Protein AF-A0AAV0D654-F1 (afdb_monomer_lite)

pLDDT: mean 84.16, std 13.52, range [36.06, 97.38]

Secondary structure (DSSP, 8-state):
-TT-TTTEEEEEEEEEEEESSS-EEEES--PSSP-----SSHHHHHHHHSEEEE-SPPPEEEEEEEEEEE-TTT--TT---EEEEEEEEEGGGGGSHHHHH----PEEEEEEEE-S--SEEEEEEEEGGGTTSHHHHHHH-GGGTSPPTT--S-EEEEETTEEEEEEE--S-S-EEEEEEE-TTT---EEEE-

Foldseek 3Di:
DCPPVLWFDDKDWQFKAWAPAQKKKKAFDLDPPDDADDDPALACSCAPPRIHMDPRADTTMKTWMKTKTHDPPPSDPPDPDIKIKTKIWHPCVCVDPCNVVVVFDKDWRYKYKFQAWDQKIKIKMFRPVCSPPPQVVVVSPCVVWPDDRPPQDKTKDDGNGMIMIMGGDDTDRIWMWIFIQTPHIGITITITD

Sequence (193 aa):
MFRQADKHIDWMRIGAFVFDSQAALLTENLITPLRIPREETTEEMVELNGRCVVSPIRSGIWLADLQLVRCPVCDLNTCDGTMQTLDARHIELFLSEGYQDGSWNYELLGTHEVKKRADGATAAIFDIRHLKDCTTQMVLDFDSWKGKPNDWQPKSVVAPHAVAVNTNLQPNDGNKFNFSGLKYARTCMLRLY

Radius of gyration: 15.74 Å; chains: 1; bounding box: 42×33×41 Å

Structure (mmCIF, N/CA/C/O backbone):
data_AF-A0AAV0D654-F1
#
_entry.id   AF-A0AAV0D654-F1
#
loop_
_atom_site.group_PDB
_atom_site.id
_atom_site.type_symbol
_atom_site.label_atom_id
_atom_site.label_alt_id
_atom_site.label_comp_id
_atom_site.label_asym_id
_atom_site.label_entity_id
_atom_site.label_seq_id
_atom_site.pdbx_PDB_ins_code
_atom_site.Cartn_x
_atom_site.Cartn_y
_atom_site.Cartn_z
_atom_site.occupancy
_atom_site.B_iso_or_equiv
_atom_site.auth_seq_id
_atom_site.auth_comp_id
_atom_site.auth_asym_id
_atom_site.auth_atom_id
_atom_site.pdbx_PDB_model_num
ATOM 1 N N . MET A 1 1 ? -8.137 11.302 -7.319 1.00 54.72 1 MET A N 1
ATOM 2 C CA . MET A 1 1 ? -7.270 10.793 -8.409 1.00 54.72 1 MET A CA 1
ATOM 3 C C . MET A 1 1 ? -7.930 9.664 -9.207 1.00 54.72 1 MET A C 1
ATOM 5 O O . MET A 1 1 ? -8.009 9.817 -10.410 1.00 54.72 1 MET A O 1
ATOM 9 N N . PHE A 1 2 ? -8.523 8.621 -8.598 1.00 54.72 2 PHE A N 1
ATOM 10 C CA . PHE A 1 2 ? -9.286 7.585 -9.345 1.00 54.72 2 PHE A CA 1
ATOM 11 C C . PHE A 1 2 ? -10.566 8.090 -10.054 1.00 54.72 2 PHE A C 1
ATOM 13 O O . PHE A 1 2 ? -11.128 7.397 -10.889 1.00 54.72 2 PHE A O 1
ATOM 20 N N . ARG A 1 3 ? -11.032 9.301 -9.719 1.00 61.84 3 ARG A N 1
ATOM 21 C CA . ARG A 1 3 ? -12.146 10.000 -10.388 1.00 61.84 3 ARG A CA 1
ATOM 22 C C . ARG A 1 3 ? -11.700 11.102 -11.348 1.00 61.84 3 ARG A C 1
ATOM 24 O O . ARG A 1 3 ? -12.535 11.782 -11.928 1.00 61.84 3 ARG A O 1
ATOM 31 N N . GLN A 1 4 ? -10.391 11.307 -11.502 1.00 68.56 4 GLN A N 1
ATOM 32 C CA . GLN A 1 4 ? -9.869 12.192 -12.541 1.00 68.56 4 GLN A CA 1
ATOM 33 C C . GLN A 1 4 ? -9.804 11.370 -13.824 1.00 68.56 4 GLN A C 1
ATOM 35 O O . GLN A 1 4 ? -8.754 10.816 -14.139 1.00 68.56 4 GLN A O 1
ATOM 40 N N . ALA A 1 5 ? -10.949 11.237 -14.500 1.00 65.69 5 ALA A N 1
ATOM 41 C CA . ALA A 1 5 ? -11.106 10.394 -15.687 1.00 65.69 5 ALA A CA 1
ATOM 42 C C . ALA A 1 5 ? -10.027 10.675 -16.746 1.00 65.69 5 ALA A C 1
ATOM 44 O O . ALA A 1 5 ? -9.505 9.748 -17.349 1.00 65.69 5 ALA A O 1
ATOM 45 N N . ASP A 1 6 ? -9.610 11.935 -16.874 1.00 72.12 6 ASP A N 1
ATOM 46 C CA . ASP A 1 6 ? -8.598 12.361 -17.847 1.00 72.12 6 ASP A CA 1
ATOM 47 C C . ASP A 1 6 ? -7.178 11.862 -17.519 1.00 72.12 6 ASP A C 1
ATOM 49 O O . ASP A 1 6 ? -6.320 11.760 -18.398 1.00 72.12 6 ASP A O 1
ATOM 53 N N . LYS A 1 7 ? -6.915 11.539 -16.246 1.00 73.81 7 LYS A N 1
ATOM 54 C CA . LYS A 1 7 ? -5.600 11.093 -15.759 1.00 73.81 7 LYS A CA 1
ATOM 55 C C . LYS A 1 7 ? -5.533 9.599 -15.508 1.00 73.81 7 LYS A C 1
ATOM 57 O O . LYS A 1 7 ? -4.435 9.057 -15.422 1.00 73.81 7 LYS A O 1
ATOM 62 N N . HIS A 1 8 ? -6.671 8.943 -15.339 1.00 79.88 8 HIS A N 1
ATOM 63 C CA . HIS A 1 8 ? -6.728 7.514 -15.080 1.00 79.88 8 HIS A CA 1
ATOM 64 C C . HIS A 1 8 ? -6.416 6.730 -16.359 1.00 79.88 8 HIS A C 1
ATOM 66 O O . HIS A 1 8 ? -6.942 7.047 -17.422 1.00 79.88 8 HIS A O 1
ATOM 72 N N . ILE A 1 9 ? -5.499 5.765 -16.268 1.00 82.62 9 ILE A N 1
ATOM 73 C CA . ILE A 1 9 ? -5.102 4.918 -17.399 1.00 82.62 9 ILE A CA 1
ATOM 74 C C . ILE A 1 9 ? -5.738 3.542 -17.240 1.00 82.62 9 ILE A C 1
ATOM 76 O O . ILE A 1 9 ? -6.411 3.069 -18.150 1.00 82.62 9 ILE A O 1
ATOM 80 N N . ASP A 1 10 ? -5.503 2.902 -16.094 1.00 85.94 10 ASP A N 1
ATOM 81 C CA . ASP A 1 10 ? -5.967 1.544 -15.826 1.00 85.94 10 ASP A CA 1
ATOM 82 C C . ASP A 1 10 ? -6.044 1.270 -14.317 1.00 85.94 10 ASP A C 1
ATOM 84 O O . ASP A 1 10 ? -5.501 2.016 -13.491 1.00 85.94 10 ASP A O 1
ATOM 88 N N . TRP A 1 11 ? -6.738 0.204 -13.934 1.00 88.00 11 TRP A N 1
ATOM 89 C CA . TRP A 1 11 ? -6.821 -0.252 -12.554 1.00 88.00 11 TRP A CA 1
ATOM 90 C C . TRP A 1 11 ? -6.950 -1.769 -12.448 1.00 88.00 11 TRP A C 1
ATOM 92 O O . TRP A 1 11 ? -7.522 -2.439 -13.301 1.00 88.00 11 TRP A O 1
ATOM 102 N N . MET A 1 12 ? -6.478 -2.306 -11.327 1.00 90.12 12 MET A N 1
ATOM 103 C CA . MET A 1 12 ? -6.625 -3.716 -10.987 1.00 90.12 12 MET A CA 1
ATOM 104 C C . MET A 1 12 ? -7.012 -3.866 -9.517 1.00 90.12 12 MET A C 1
ATOM 106 O O . MET A 1 12 ? -6.340 -3.334 -8.633 1.00 90.12 12 MET A O 1
ATOM 110 N N . ARG A 1 13 ? -8.065 -4.643 -9.238 1.00 94.00 13 ARG A N 1
ATOM 111 C CA . ARG A 1 13 ? -8.366 -5.107 -7.875 1.00 94.00 13 ARG A CA 1
ATOM 112 C C . ARG A 1 13 ? -7.301 -6.116 -7.457 1.00 94.00 13 ARG A C 1
ATOM 114 O O . ARG A 1 13 ? -7.201 -7.175 -8.065 1.00 94.00 13 ARG A O 1
ATOM 121 N N . ILE A 1 14 ? -6.548 -5.809 -6.404 1.00 95.12 14 ILE A N 1
ATOM 122 C CA . ILE A 1 14 ? -5.572 -6.741 -5.821 1.00 95.12 14 ILE A CA 1
ATOM 123 C C . ILE A 1 14 ? -6.303 -7.775 -4.967 1.00 95.12 14 ILE A C 1
ATOM 125 O O . ILE A 1 14 ? -6.057 -8.971 -5.075 1.00 95.12 14 ILE A O 1
ATOM 129 N N . GLY A 1 15 ? -7.219 -7.310 -4.117 1.00 95.94 15 GLY A N 1
ATOM 130 C CA . GLY A 1 15 ? -7.962 -8.184 -3.221 1.00 95.94 15 GLY A CA 1
ATOM 131 C C . GLY A 1 15 ? -8.601 -7.437 -2.062 1.00 95.94 15 GLY A C 1
ATOM 132 O O . GLY A 1 15 ? -8.795 -6.220 -2.111 1.00 95.94 15 GLY A O 1
ATOM 133 N N . ALA A 1 16 ? -8.937 -8.197 -1.026 1.00 96.69 16 ALA A N 1
ATOM 134 C CA . ALA A 1 16 ? -9.460 -7.688 0.227 1.00 96.69 16 ALA A CA 1
ATOM 135 C C . ALA A 1 16 ? -8.606 -8.192 1.392 1.00 96.69 16 ALA A C 1
ATOM 137 O O . ALA A 1 16 ? -8.089 -9.307 1.345 1.00 96.69 16 ALA A O 1
ATOM 138 N N . PHE A 1 17 ? -8.488 -7.374 2.427 1.00 96.75 17 PHE A N 1
ATOM 139 C CA . PHE A 1 17 ? -7.801 -7.702 3.672 1.00 96.75 17 PHE A CA 1
ATOM 140 C C . PHE A 1 17 ? -8.523 -7.028 4.843 1.00 96.75 17 PHE A C 1
ATOM 142 O O . PHE A 1 17 ? -9.450 -6.241 4.641 1.00 96.75 17 PHE A O 1
ATOM 149 N N . VAL A 1 18 ? -8.144 -7.368 6.065 1.00 97.06 18 VAL A N 1
ATOM 150 C CA . VAL A 1 18 ? -8.817 -6.945 7.290 1.00 97.06 18 VAL A CA 1
ATOM 151 C C . VAL A 1 18 ? -7.857 -6.142 8.155 1.00 97.06 18 VAL A C 1
ATOM 153 O O . VAL A 1 18 ? -6.686 -6.489 8.297 1.00 97.06 18 VAL A O 1
ATOM 156 N N . PHE A 1 19 ? -8.378 -5.075 8.753 1.00 96.12 19 PHE A N 1
ATOM 157 C CA . PHE A 1 19 ? -7.753 -4.439 9.904 1.00 96.12 19 PHE A CA 1
ATOM 158 C C . PHE A 1 19 ? -8.532 -4.798 11.168 1.00 96.12 19 PHE A C 1
ATOM 160 O O . PHE A 1 19 ? -9.703 -4.441 11.300 1.00 96.12 19 PHE A O 1
ATOM 167 N N . ASP A 1 20 ? -7.874 -5.455 12.112 1.00 96.00 20 ASP A N 1
ATOM 168 C CA . ASP A 1 20 ? -8.370 -5.690 13.470 1.00 96.00 20 ASP A CA 1
ATOM 169 C C . ASP A 1 20 ? -7.952 -4.559 14.418 1.00 96.00 20 ASP A C 1
ATOM 171 O O . ASP A 1 20 ? -8.562 -4.341 15.471 1.00 96.00 20 ASP A O 1
ATOM 175 N N . SER A 1 21 ? -6.896 -3.823 14.071 1.00 93.19 21 SER A N 1
ATOM 176 C CA . SER A 1 21 ? -6.499 -2.604 14.764 1.00 93.19 21 SER A CA 1
ATOM 177 C C . SER A 1 21 ? -7.122 -1.355 14.141 1.00 93.19 21 SER A C 1
ATOM 179 O O . SER A 1 21 ? -7.796 -1.388 13.113 1.00 93.19 21 SER A O 1
ATOM 181 N N . GLN A 1 22 ? -6.903 -0.224 14.808 1.00 92.38 22 GLN A N 1
ATOM 182 C CA . GLN A 1 22 ? -7.202 1.102 14.274 1.00 92.38 22 GLN A CA 1
ATOM 183 C C . GLN A 1 22 ? -5.924 1.800 13.793 1.00 92.38 22 GLN A C 1
ATOM 185 O O . GLN A 1 22 ? -5.878 3.025 13.733 1.00 92.38 22 GLN A O 1
ATOM 190 N N . ALA A 1 23 ? -4.872 1.049 13.449 1.00 91.69 23 ALA A N 1
ATOM 191 C CA . ALA A 1 23 ? -3.623 1.618 12.959 1.00 91.69 23 ALA A CA 1
ATOM 192 C C . ALA A 1 23 ? -3.019 0.791 11.815 1.00 91.69 23 ALA A C 1
ATOM 194 O O . ALA A 1 23 ? -2.790 -0.410 11.946 1.00 91.69 23 ALA A O 1
ATOM 195 N N . ALA A 1 24 ? -2.693 1.466 10.716 1.00 92.56 24 ALA A N 1
ATOM 196 C CA . ALA A 1 24 ? -1.962 0.879 9.599 1.00 92.56 24 ALA A CA 1
ATOM 197 C C . ALA A 1 24 ? -0.492 1.297 9.627 1.00 92.56 24 ALA A C 1
ATOM 199 O O . ALA A 1 24 ? -0.188 2.460 9.897 1.00 92.56 24 ALA A O 1
ATOM 200 N N . LEU A 1 25 ? 0.406 0.376 9.286 1.00 93.75 25 LEU A N 1
ATOM 201 C CA . LEU A 1 25 ? 1.772 0.694 8.881 1.00 93.75 25 LEU A CA 1
ATOM 202 C C . LEU A 1 25 ? 1.825 0.749 7.353 1.00 93.75 25 LEU A C 1
ATOM 204 O O . LEU A 1 25 ? 1.524 -0.242 6.688 1.00 93.75 25 LEU A O 1
ATOM 208 N N . LEU A 1 26 ? 2.230 1.893 6.813 1.00 93.31 26 LEU A N 1
ATOM 209 C CA . LEU A 1 26 ? 2.481 2.097 5.389 1.00 93.31 26 LEU A CA 1
ATOM 210 C C . LEU A 1 26 ? 3.982 2.089 5.176 1.00 93.31 26 LEU A C 1
ATOM 212 O O . LEU A 1 26 ? 4.707 2.695 5.964 1.00 93.31 26 LEU A O 1
ATOM 216 N N . THR A 1 27 ? 4.457 1.468 4.105 1.00 92.81 27 THR A N 1
ATOM 217 C CA . THR A 1 27 ? 5.880 1.501 3.767 1.00 92.81 27 THR A CA 1
ATOM 218 C C . THR A 1 27 ? 6.125 1.329 2.277 1.00 92.81 27 THR A C 1
ATOM 220 O O . THR A 1 27 ? 5.378 0.635 1.588 1.00 92.81 27 THR A O 1
ATOM 223 N N . GLU A 1 28 ? 7.198 1.942 1.789 1.00 90.94 28 GLU A N 1
ATOM 224 C CA . GLU A 1 28 ? 7.722 1.719 0.440 1.00 90.94 28 GLU A CA 1
ATOM 225 C C . GLU A 1 28 ? 8.722 0.556 0.351 1.00 90.94 28 GLU A C 1
ATOM 227 O O . GLU A 1 28 ? 9.257 0.252 -0.715 1.00 90.94 28 GLU A O 1
ATOM 232 N N . ASN A 1 29 ? 9.020 -0.092 1.480 1.00 87.38 29 ASN A N 1
ATOM 233 C CA . ASN A 1 29 ? 10.074 -1.085 1.558 1.00 87.38 29 ASN A CA 1
ATOM 234 C C . ASN A 1 29 ? 9.684 -2.265 2.455 1.00 87.38 29 ASN A C 1
ATOM 236 O O . ASN A 1 29 ? 9.185 -2.102 3.564 1.00 87.38 29 ASN A O 1
ATOM 240 N N . LEU A 1 30 ? 9.968 -3.475 1.980 1.00 89.62 30 LEU A N 1
ATOM 241 C CA . LEU A 1 30 ? 9.678 -4.733 2.665 1.00 89.62 30 LEU A CA 1
ATOM 242 C C . LEU 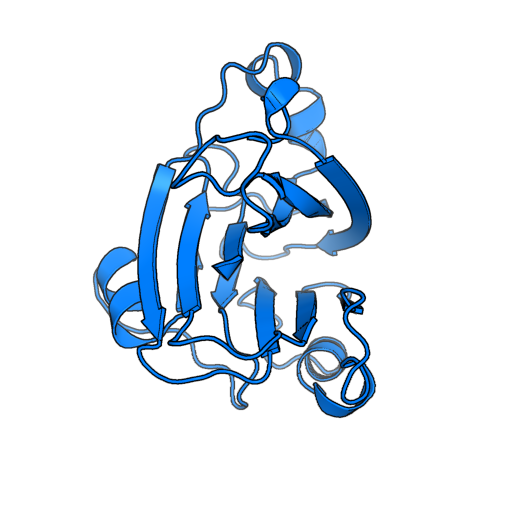A 1 30 ? 10.885 -5.303 3.426 1.00 89.62 30 LEU A C 1
ATOM 244 O O . LEU A 1 30 ? 10.851 -6.459 3.839 1.00 89.62 30 LEU A O 1
ATOM 248 N N . ILE A 1 31 ? 11.948 -4.515 3.639 1.00 83.81 31 ILE A N 1
ATOM 249 C CA . ILE A 1 31 ? 13.111 -4.956 4.422 1.00 83.81 31 ILE A CA 1
ATOM 250 C C . ILE A 1 31 ? 12.682 -5.400 5.825 1.00 83.81 31 ILE A C 1
ATOM 252 O O . ILE A 1 31 ? 12.157 -4.629 6.635 1.00 83.81 31 ILE A O 1
ATOM 256 N N . THR A 1 32 ? 12.987 -6.659 6.129 1.00 79.75 32 THR A N 1
ATOM 257 C CA . THR A 1 32 ? 12.763 -7.265 7.438 1.00 79.75 32 THR A CA 1
ATOM 258 C C . THR A 1 32 ? 13.925 -6.993 8.402 1.00 79.75 32 THR A C 1
ATOM 260 O O . THR A 1 32 ? 15.081 -7.000 7.976 1.00 79.75 32 THR A O 1
ATOM 263 N N . PRO A 1 33 ? 13.666 -6.841 9.714 1.00 81.94 33 PRO A N 1
ATOM 264 C CA . PRO A 1 33 ? 12.349 -6.866 10.345 1.00 81.94 33 PRO A CA 1
ATOM 265 C C . PRO A 1 33 ? 11.597 -5.542 10.151 1.00 81.94 33 PRO A C 1
ATOM 267 O O . PRO A 1 33 ? 12.169 -4.467 10.345 1.00 81.94 33 PRO A O 1
ATOM 270 N N . LEU A 1 34 ? 10.293 -5.620 9.861 1.00 84.75 34 LEU A N 1
ATOM 271 C CA . LEU A 1 34 ? 9.432 -4.439 9.888 1.00 84.75 34 LEU A CA 1
ATOM 272 C C . LEU A 1 34 ? 9.396 -3.867 11.304 1.00 84.75 34 LEU A C 1
ATOM 274 O O . LEU A 1 34 ? 9.083 -4.558 12.277 1.00 84.75 34 LEU A O 1
ATOM 278 N N . ARG A 1 35 ? 9.726 -2.582 11.415 1.00 86.25 35 ARG A N 1
ATOM 279 C CA . ARG A 1 35 ? 9.666 -1.831 12.664 1.00 86.25 35 ARG A CA 1
ATOM 280 C C . ARG A 1 35 ? 8.743 -0.646 12.490 1.00 86.25 35 ARG A C 1
ATOM 282 O O . ARG A 1 35 ? 8.730 -0.005 11.442 1.00 86.25 35 ARG A O 1
ATOM 289 N N . ILE A 1 36 ? 8.002 -0.375 13.552 1.00 88.81 36 ILE A N 1
ATOM 290 C CA . ILE A 1 36 ? 7.144 0.793 13.648 1.00 88.81 36 ILE A CA 1
ATOM 291 C C . ILE A 1 36 ? 8.058 2.017 13.847 1.00 88.81 36 ILE A C 1
ATOM 293 O O . ILE A 1 36 ? 8.891 1.975 14.763 1.00 88.81 36 ILE A O 1
ATOM 297 N N . PRO A 1 37 ? 7.947 3.053 12.997 1.00 88.69 37 PRO A N 1
ATOM 298 C CA . PRO A 1 37 ? 8.673 4.309 13.178 1.00 88.69 37 PRO A CA 1
ATOM 299 C C . PRO A 1 37 ? 8.282 4.978 14.510 1.00 88.69 37 PRO A C 1
ATOM 301 O O . PRO A 1 37 ? 7.183 4.757 15.022 1.00 88.69 37 PRO A O 1
ATOM 304 N N . ARG A 1 38 ? 9.210 5.719 15.122 1.00 89.12 38 ARG A N 1
ATOM 305 C CA . ARG A 1 38 ? 9.072 6.285 16.486 1.00 89.12 38 ARG A CA 1
ATOM 306 C C . ARG A 1 38 ? 9.060 7.813 16.513 1.00 89.12 38 ARG A C 1
ATOM 308 O O . ARG A 1 38 ? 9.013 8.386 17.596 1.00 89.12 38 ARG A O 1
ATOM 315 N N . GLU A 1 39 ? 9.161 8.433 15.349 1.00 92.12 39 GLU A N 1
ATOM 316 C CA . GLU A 1 39 ? 9.177 9.876 15.154 1.00 92.12 39 GLU A CA 1
ATOM 317 C C . GLU A 1 39 ? 7.862 10.503 15.642 1.00 92.12 39 GLU A C 1
ATOM 319 O O . GLU A 1 39 ? 6.839 9.823 15.753 1.00 92.12 39 GLU A O 1
ATOM 324 N N . GLU A 1 40 ? 7.894 11.792 15.983 1.00 84.81 40 GLU A N 1
ATOM 325 C CA . GLU A 1 40 ? 6.744 12.461 16.599 1.00 84.81 40 GLU A CA 1
ATOM 326 C C . GLU A 1 40 ? 5.632 12.720 15.581 1.00 84.81 40 GLU A C 1
ATOM 328 O O . GLU A 1 40 ? 4.449 12.544 15.890 1.00 84.81 40 GLU A O 1
ATOM 333 N N . THR A 1 41 ? 6.001 13.097 14.355 1.00 88.62 41 THR A N 1
ATOM 334 C CA . THR A 1 41 ? 5.047 13.434 13.294 1.00 88.62 41 THR A CA 1
ATOM 335 C C . THR A 1 41 ? 5.045 12.408 12.164 1.00 88.62 41 THR A C 1
ATOM 337 O O . THR A 1 41 ? 6.058 11.794 11.839 1.00 88.62 41 THR A O 1
ATOM 340 N N . THR A 1 42 ? 3.889 12.224 11.514 1.00 88.12 42 THR A N 1
ATOM 341 C CA . THR A 1 42 ? 3.770 11.336 10.343 1.00 88.12 42 THR A CA 1
ATOM 342 C C . THR A 1 42 ? 4.690 11.770 9.199 1.00 88.12 42 THR A C 1
ATOM 344 O O . THR A 1 42 ? 5.223 10.907 8.507 1.00 88.12 42 THR A O 1
ATOM 347 N N . GLU A 1 43 ? 4.901 13.075 9.029 1.00 90.75 43 GLU A N 1
ATOM 348 C CA . GLU A 1 43 ? 5.792 13.639 8.013 1.00 90.75 43 GLU A CA 1
ATOM 349 C C . GLU A 1 43 ? 7.245 13.208 8.252 1.00 90.75 43 GLU A C 1
ATOM 351 O O . GLU A 1 43 ? 7.842 12.595 7.369 1.00 90.75 43 GLU A O 1
ATOM 356 N N . GLU A 1 44 ? 7.764 13.377 9.473 1.00 92.19 44 GLU A N 1
ATOM 357 C CA . GLU A 1 44 ? 9.111 12.916 9.849 1.00 92.19 44 GLU A CA 1
ATOM 358 C C . GLU A 1 44 ? 9.273 11.400 9.694 1.00 92.19 44 GLU A C 1
ATOM 360 O O . GLU A 1 44 ? 10.312 10.932 9.222 1.00 92.19 44 GLU A O 1
ATOM 365 N N . MET A 1 45 ? 8.248 10.613 10.059 1.00 92.56 45 MET A N 1
ATOM 366 C CA . MET A 1 45 ? 8.278 9.160 9.855 1.00 92.56 45 MET A CA 1
ATOM 367 C C . MET A 1 45 ? 8.523 8.834 8.376 1.00 92.56 45 MET A C 1
ATOM 369 O O . MET A 1 45 ? 9.405 8.030 8.061 1.00 92.56 45 MET A O 1
ATOM 373 N N . VAL A 1 46 ? 7.770 9.475 7.472 1.00 90.44 46 VAL A N 1
ATOM 374 C CA . VAL A 1 46 ? 7.906 9.268 6.026 1.00 90.44 46 VAL A CA 1
ATOM 375 C C . VAL A 1 46 ? 9.275 9.731 5.535 1.00 90.44 46 VAL A C 1
ATOM 377 O O . VAL A 1 46 ? 9.978 8.938 4.913 1.00 90.44 46 VAL A O 1
ATOM 380 N N . GLU A 1 47 ? 9.665 10.972 5.823 1.00 91.06 47 GLU A N 1
ATOM 381 C CA . GLU A 1 47 ? 10.897 11.580 5.303 1.00 91.06 47 GLU A CA 1
ATOM 382 C C . GLU A 1 47 ? 12.166 10.839 5.732 1.00 91.06 47 GLU A C 1
ATOM 384 O O . GLU A 1 47 ? 13.125 10.763 4.965 1.00 91.06 47 GLU A O 1
ATOM 389 N N . LEU A 1 48 ? 12.190 10.282 6.946 1.00 90.69 48 LEU A N 1
ATOM 390 C CA . LEU A 1 48 ? 13.375 9.607 7.479 1.00 90.69 48 LEU A CA 1
ATOM 391 C C . LEU A 1 48 ? 13.400 8.105 7.194 1.00 90.69 48 LEU A C 1
ATOM 393 O O . LEU A 1 48 ? 14.479 7.511 7.160 1.00 90.69 48 LEU A O 1
ATOM 397 N N . ASN A 1 49 ? 1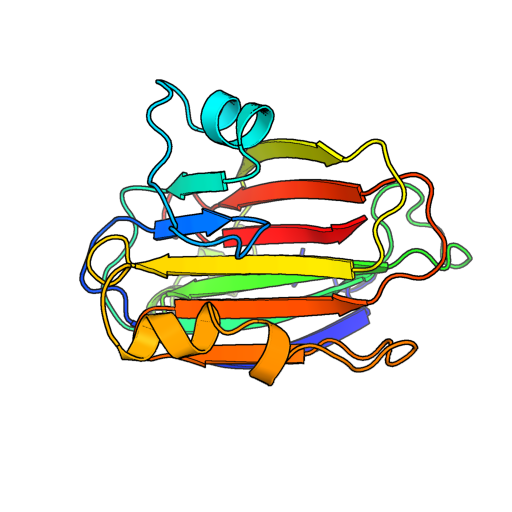2.235 7.470 7.031 1.00 90.12 49 ASN A N 1
ATOM 398 C CA . ASN A 1 49 ? 12.153 6.009 7.004 1.00 90.12 49 ASN A CA 1
ATOM 399 C C . ASN A 1 49 ? 11.471 5.414 5.764 1.00 90.12 49 ASN A C 1
ATOM 401 O O . ASN A 1 49 ? 11.478 4.185 5.638 1.00 90.12 49 ASN A O 1
ATOM 405 N N . GLY A 1 50 ? 10.821 6.206 4.906 1.00 90.50 50 GLY A N 1
ATOM 406 C CA . GLY A 1 50 ? 9.969 5.670 3.834 1.00 90.50 50 GLY A CA 1
ATOM 407 C C . GLY A 1 50 ? 8.809 4.821 4.381 1.00 90.50 50 GLY A C 1
ATOM 408 O O . GLY A 1 50 ? 8.388 3.821 3.787 1.00 90.50 50 GLY A O 1
ATOM 409 N N . ARG A 1 51 ? 8.335 5.135 5.592 1.00 91.44 51 ARG A N 1
ATOM 410 C CA . ARG A 1 51 ? 7.214 4.448 6.250 1.00 91.44 51 ARG A CA 1
ATOM 411 C C . ARG A 1 51 ? 6.573 5.323 7.303 1.00 91.44 51 ARG A C 1
ATOM 413 O O . ARG A 1 51 ? 7.254 6.107 7.944 1.00 91.44 51 ARG A O 1
ATOM 420 N N . CYS A 1 52 ? 5.289 5.124 7.557 1.00 92.44 52 CYS A N 1
ATOM 421 C CA . CYS A 1 52 ? 4.587 5.841 8.612 1.00 92.44 52 CYS A CA 1
ATOM 422 C C . CYS A 1 52 ? 3.439 5.028 9.199 1.00 92.44 52 CYS A C 1
ATOM 424 O O . CYS A 1 52 ? 2.959 4.063 8.598 1.00 92.44 52 CYS A O 1
ATOM 426 N N . VAL A 1 53 ? 3.003 5.428 10.392 1.00 91.62 53 VAL A N 1
ATOM 427 C CA . VAL A 1 53 ? 1.788 4.896 11.005 1.00 91.62 53 VAL A CA 1
ATOM 428 C C . VAL A 1 53 ? 0.635 5.842 10.737 1.00 91.62 53 VAL A C 1
ATOM 430 O O . VAL A 1 53 ? 0.701 7.036 11.023 1.00 91.62 53 VAL A O 1
ATOM 433 N N . VAL A 1 54 ? -0.462 5.281 10.251 1.00 89.12 54 VAL A N 1
ATOM 434 C CA . VAL A 1 54 ? -1.706 6.001 10.020 1.00 89.12 54 VAL A CA 1
ATOM 435 C C . VAL A 1 54 ? -2.729 5.510 11.044 1.00 89.12 54 VAL A C 1
ATOM 437 O O . VAL A 1 54 ? -3.176 4.370 10.986 1.00 89.12 54 VAL A O 1
ATOM 440 N N . SER A 1 55 ? -3.089 6.368 12.006 1.00 88.25 55 SER A N 1
ATOM 441 C CA . SER A 1 55 ? -4.081 6.096 13.069 1.00 88.25 55 SER A CA 1
ATOM 442 C C . SER A 1 55 ? -4.855 7.351 13.533 1.00 88.25 55 SER A C 1
ATOM 444 O O . SER A 1 55 ? -4.238 8.425 13.600 1.00 88.25 55 SER A O 1
ATOM 446 N N . PRO A 1 56 ? -6.179 7.280 13.822 1.00 89.56 56 PRO A N 1
ATOM 447 C CA . PRO A 1 56 ? -7.047 6.087 13.777 1.00 89.56 56 PRO A CA 1
ATOM 448 C C . PRO A 1 56 ? -7.657 5.732 12.406 1.00 89.56 56 PRO A C 1
ATOM 450 O O . PRO A 1 56 ? -8.361 6.553 11.825 1.00 89.56 56 PRO A O 1
ATOM 453 N N . ILE A 1 57 ? -7.493 4.492 11.930 1.00 88.38 57 ILE A N 1
ATOM 454 C CA . ILE A 1 57 ? -8.244 3.904 10.796 1.00 88.38 57 ILE A CA 1
ATOM 455 C C . ILE A 1 57 ? -9.487 3.130 11.265 1.00 88.38 57 ILE A C 1
ATOM 457 O O . ILE A 1 57 ? -9.595 2.766 12.435 1.00 88.38 57 ILE A O 1
ATOM 461 N N . ARG A 1 58 ? -10.416 2.833 10.344 1.00 90.31 58 ARG A N 1
ATOM 462 C CA . ARG A 1 58 ? -11.521 1.897 10.610 1.00 90.31 58 ARG A CA 1
ATOM 463 C C . ARG A 1 58 ? -11.021 0.454 10.615 1.00 90.31 58 ARG A C 1
ATOM 465 O O . ARG A 1 58 ? -10.360 0.033 9.669 1.00 90.31 58 ARG A O 1
ATOM 472 N N . SER A 1 59 ? -11.407 -0.302 11.633 1.00 93.00 59 SER A N 1
ATOM 473 C CA . SER A 1 59 ? -11.302 -1.762 11.623 1.00 93.00 59 SER A CA 1
ATOM 474 C C . SER A 1 59 ? -12.370 -2.365 10.703 1.00 93.00 59 SER A C 1
ATOM 476 O O . SER A 1 59 ? -13.392 -1.726 10.461 1.00 93.00 59 SER A O 1
ATOM 478 N N . GLY A 1 60 ? -12.151 -3.582 10.211 1.00 95.12 60 GLY A N 1
ATOM 479 C CA . GLY A 1 60 ? -13.047 -4.276 9.285 1.00 95.12 60 GLY A CA 1
ATOM 480 C C . GLY A 1 60 ? -12.388 -4.585 7.945 1.00 95.12 60 GLY A C 1
ATOM 481 O O . GLY A 1 60 ? -11.164 -4.631 7.837 1.00 95.12 60 GLY A O 1
ATOM 482 N N . ILE A 1 61 ? -13.209 -4.820 6.920 1.00 96.31 61 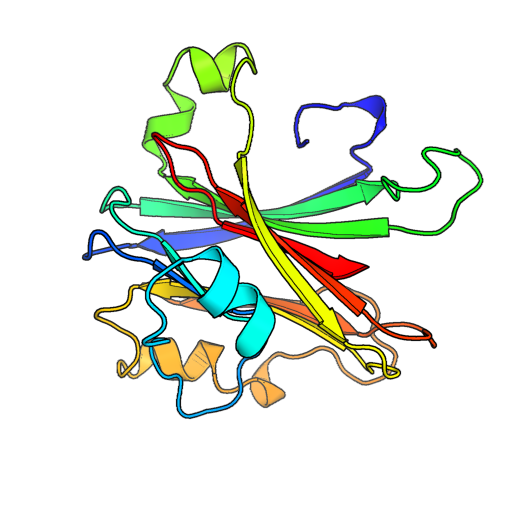ILE A N 1
ATOM 483 C CA . ILE A 1 61 ? -12.758 -5.253 5.591 1.00 96.31 61 ILE A CA 1
ATOM 484 C C . ILE A 1 61 ? -12.372 -4.044 4.741 1.00 96.31 61 ILE A C 1
ATOM 486 O O . ILE A 1 61 ? -13.133 -3.082 4.598 1.00 96.31 61 ILE A O 1
ATOM 490 N N . TRP A 1 62 ? -11.203 -4.133 4.120 1.00 94.94 62 TRP A N 1
ATOM 491 C CA . TRP A 1 62 ? -10.660 -3.151 3.198 1.00 94.94 62 TRP A CA 1
ATOM 492 C C . TRP A 1 62 ? -10.410 -3.781 1.837 1.00 94.94 62 TRP A C 1
ATOM 494 O O . TRP A 1 62 ? -9.974 -4.924 1.726 1.00 94.94 62 TRP A O 1
ATOM 504 N N . LEU A 1 63 ? -10.687 -3.013 0.791 1.00 94.50 63 LEU A N 1
ATOM 505 C CA . LEU A 1 63 ? -10.415 -3.365 -0.594 1.00 94.50 63 LEU A CA 1
ATOM 506 C C . LEU A 1 63 ? -9.143 -2.658 -1.035 1.00 94.50 63 LEU A C 1
ATOM 508 O O . LEU A 1 63 ? -9.024 -1.450 -0.837 1.00 94.50 63 LEU A O 1
ATOM 512 N N . ALA A 1 64 ? -8.218 -3.408 -1.624 1.00 93.88 64 ALA A N 1
ATOM 513 C CA . ALA A 1 64 ? -6.968 -2.891 -2.153 1.00 93.88 64 ALA A CA 1
ATOM 514 C C . ALA A 1 64 ? -6.987 -2.924 -3.681 1.00 93.88 64 ALA A C 1
ATOM 516 O O . ALA A 1 64 ? -7.238 -3.965 -4.293 1.00 93.88 64 ALA A O 1
ATOM 517 N N . ASP A 1 65 ? -6.684 -1.787 -4.287 1.00 92.12 65 ASP A N 1
ATOM 518 C CA . ASP A 1 65 ? -6.592 -1.610 -5.725 1.00 92.12 65 ASP A CA 1
ATOM 519 C C . ASP A 1 65 ? -5.205 -1.085 -6.100 1.00 92.12 65 ASP A C 1
ATOM 521 O O . ASP A 1 65 ? -4.625 -0.267 -5.388 1.00 92.12 65 ASP A O 1
ATOM 525 N N . LEU A 1 66 ? -4.694 -1.513 -7.250 1.00 90.50 66 LEU A N 1
ATOM 526 C CA . LEU A 1 66 ? -3.599 -0.843 -7.934 1.00 90.50 66 LEU A CA 1
ATOM 527 C C . LEU A 1 66 ? -4.197 0.090 -8.986 1.00 90.50 66 LEU A C 1
ATOM 529 O O . LEU A 1 66 ? -4.966 -0.344 -9.841 1.00 90.50 66 LEU A O 1
ATOM 533 N N . GLN A 1 67 ? -3.847 1.366 -8.920 1.00 86.81 67 GLN A N 1
ATOM 534 C CA . GLN A 1 67 ? -4.275 2.393 -9.862 1.00 86.81 67 GLN A CA 1
ATOM 535 C C . GLN A 1 67 ? -3.072 2.842 -10.687 1.00 86.81 67 GLN A C 1
ATOM 537 O O . GLN A 1 67 ? -2.022 3.161 -10.123 1.00 86.81 67 GLN A O 1
ATOM 542 N N . LEU A 1 68 ? -3.239 2.896 -12.006 1.00 84.38 68 LEU A N 1
ATOM 543 C CA . LEU A 1 68 ? -2.276 3.459 -12.941 1.00 84.38 68 LEU A CA 1
ATOM 544 C C . LEU A 1 68 ? -2.825 4.785 -13.460 1.00 84.38 68 LEU A C 1
ATOM 546 O O . LEU A 1 68 ? -3.919 4.844 -14.025 1.00 84.38 68 LEU A O 1
ATOM 550 N N . VAL A 1 69 ? -2.071 5.861 -13.265 1.00 80.38 69 VAL A N 1
ATOM 551 C CA . VAL A 1 69 ? -2.466 7.200 -13.708 1.00 80.38 69 VAL A CA 1
ATOM 552 C C . VAL A 1 69 ? -1.319 7.894 -14.433 1.00 80.38 69 VAL A C 1
ATOM 554 O O . VAL A 1 69 ? -0.150 7.554 -14.254 1.00 80.38 69 VAL A O 1
ATOM 557 N N . ARG A 1 70 ? -1.647 8.876 -15.268 1.00 75.31 70 ARG A N 1
ATOM 558 C CA . ARG A 1 70 ? -0.672 9.690 -16.002 1.00 75.31 70 ARG A CA 1
ATOM 559 C C . ARG A 1 70 ? 0.242 10.452 -15.046 1.00 75.31 70 ARG A C 1
ATOM 561 O O . ARG A 1 70 ? -0.172 10.820 -13.942 1.00 75.31 70 ARG A O 1
ATOM 568 N N . CYS A 1 71 ? 1.475 10.716 -15.484 1.00 70.69 71 CYS A N 1
ATOM 569 C CA . CYS A 1 71 ? 2.440 11.490 -14.712 1.00 70.69 71 CYS A CA 1
ATOM 570 C C . CYS A 1 71 ? 1.854 12.854 -14.299 1.00 70.69 71 CYS A C 1
ATOM 572 O O . CYS A 1 71 ? 1.546 13.688 -15.157 1.00 70.69 71 CYS A O 1
ATOM 574 N N . PRO A 1 72 ? 1.738 13.126 -12.986 1.00 61.56 72 PRO A N 1
ATOM 575 C CA . PRO A 1 72 ? 1.123 14.355 -12.503 1.00 61.56 72 PRO A CA 1
ATOM 576 C C . PRO A 1 72 ? 2.045 15.581 -12.611 1.00 61.56 72 PRO A C 1
ATOM 578 O O . PRO A 1 72 ? 1.588 16.679 -12.314 1.00 61.56 72 PRO A O 1
ATOM 581 N N . VAL A 1 73 ? 3.322 15.408 -12.990 1.00 62.94 73 VAL A N 1
ATOM 582 C CA . VAL A 1 73 ? 4.301 16.506 -13.132 1.00 62.94 73 VAL A CA 1
ATOM 583 C C . VAL A 1 73 ? 4.118 17.246 -14.456 1.00 62.94 73 VAL A C 1
ATOM 585 O O . VAL A 1 73 ? 4.111 18.471 -14.482 1.00 62.94 73 VAL A O 1
ATOM 588 N N . CYS A 1 74 ? 3.982 16.505 -15.553 1.00 63.62 74 CYS A N 1
ATOM 589 C CA . CYS A 1 74 ? 3.881 17.057 -16.902 1.00 63.62 74 CYS A CA 1
ATOM 590 C C . CYS A 1 74 ? 2.416 17.203 -17.349 1.00 63.62 74 CYS A C 1
ATOM 592 O O . CYS A 1 74 ? 2.116 18.142 -18.072 1.00 63.62 74 CYS A O 1
ATOM 594 N N . ASP A 1 75 ? 1.506 16.299 -16.951 1.00 54.06 75 ASP A N 1
ATOM 595 C CA . ASP A 1 75 ? 0.104 16.232 -17.428 1.00 54.06 75 ASP A CA 1
ATOM 596 C C . ASP A 1 75 ? -0.047 16.266 -18.968 1.00 54.06 75 ASP A C 1
ATOM 598 O O . ASP A 1 75 ? -1.119 16.536 -19.507 1.00 54.06 75 ASP A O 1
ATOM 602 N N . LEU A 1 76 ? 1.044 15.994 -19.694 1.00 55.03 76 LEU A N 1
ATOM 603 C CA . LEU A 1 76 ? 1.107 16.003 -21.149 1.00 55.03 76 LEU A CA 1
ATOM 604 C C . LEU A 1 76 ? 0.769 14.611 -21.683 1.00 55.03 76 LEU A C 1
ATOM 606 O O . LEU A 1 76 ? 1.301 13.607 -21.212 1.00 55.03 76 LEU A O 1
ATOM 610 N N . ASN A 1 77 ? -0.030 14.553 -22.750 1.00 54.28 77 ASN A N 1
ATOM 611 C CA . ASN A 1 77 ? -0.349 13.304 -23.453 1.00 54.28 77 ASN A CA 1
ATOM 612 C C . ASN A 1 77 ? 0.873 12.601 -24.068 1.00 54.28 77 ASN A C 1
ATOM 614 O O . ASN A 1 77 ? 0.775 11.438 -24.438 1.00 54.28 77 ASN A O 1
ATOM 618 N N . THR A 1 78 ? 1.993 13.311 -24.189 1.00 53.66 78 THR A N 1
ATOM 619 C CA . THR A 1 78 ? 3.257 12.844 -24.773 1.00 53.66 78 THR A CA 1
ATOM 620 C C . THR A 1 78 ? 4.279 12.411 -23.720 1.00 53.66 78 THR A C 1
ATOM 622 O O . THR A 1 78 ? 5.434 12.170 -24.053 1.00 53.66 78 THR A O 1
ATOM 625 N N . CYS A 1 79 ? 3.901 12.420 -22.443 1.00 63.09 79 CYS A N 1
ATOM 626 C CA . CYS A 1 79 ? 4.773 12.074 -21.334 1.00 63.09 79 CYS A CA 1
ATOM 627 C C . CYS A 1 79 ? 4.567 10.596 -20.998 1.00 63.09 79 CYS A C 1
ATOM 629 O O . CYS A 1 79 ? 3.517 10.228 -20.475 1.00 63.09 79 CYS A O 1
ATOM 631 N N . ASP A 1 80 ? 5.572 9.764 -21.269 1.00 60.22 80 ASP A N 1
ATOM 632 C CA . ASP A 1 80 ? 5.510 8.313 -21.020 1.00 60.22 80 ASP A CA 1
ATOM 633 C C . ASP A 1 80 ? 5.557 7.950 -19.524 1.00 60.22 80 ASP A C 1
ATOM 635 O O . ASP A 1 80 ? 5.456 6.783 -19.148 1.00 60.22 80 ASP A O 1
ATOM 639 N N . GLY A 1 81 ? 5.709 8.946 -18.646 1.00 68.81 81 GLY A N 1
ATOM 640 C CA . GLY A 1 81 ? 5.688 8.742 -17.207 1.00 68.81 81 GLY A CA 1
ATOM 641 C C . GLY A 1 81 ? 4.312 8.273 -16.732 1.00 68.81 81 GLY A C 1
ATOM 642 O O . GLY A 1 81 ? 3.291 8.927 -16.964 1.00 68.81 81 GLY A O 1
ATOM 643 N N . THR A 1 82 ? 4.293 7.175 -15.985 1.00 75.38 82 THR A N 1
ATOM 644 C CA . THR A 1 82 ? 3.097 6.677 -15.305 1.00 75.38 82 THR A CA 1
ATOM 645 C C . THR A 1 82 ? 3.326 6.645 -13.810 1.00 75.38 82 THR A C 1
ATOM 647 O O . THR A 1 82 ? 4.382 6.217 -13.358 1.00 75.38 82 THR A O 1
ATOM 650 N N . MET A 1 83 ? 2.315 7.030 -13.045 1.00 79.06 83 MET A N 1
ATOM 651 C CA . MET A 1 83 ? 2.319 6.899 -11.601 1.00 79.06 83 MET A CA 1
ATOM 652 C C . MET A 1 83 ? 1.468 5.701 -11.201 1.00 79.06 83 MET A C 1
ATOM 654 O O . MET A 1 83 ? 0.310 5.576 -11.606 1.00 79.06 83 MET A O 1
ATOM 658 N N . GLN A 1 84 ? 2.041 4.838 -10.371 1.00 83.00 84 GLN A N 1
ATOM 659 C CA . GLN A 1 84 ? 1.323 3.721 -9.770 1.00 83.00 84 GLN A CA 1
ATOM 660 C C . GLN A 1 84 ? 0.914 4.050 -8.346 1.00 83.00 84 GLN A C 1
ATOM 662 O O . GLN A 1 84 ? 1.559 4.845 -7.664 1.00 83.00 84 GLN A O 1
ATOM 667 N N . THR A 1 85 ? -0.205 3.485 -7.917 1.00 85.50 85 THR A N 1
ATOM 668 C CA . THR A 1 85 ? -0.815 3.791 -6.629 1.00 85.50 85 THR A CA 1
ATOM 669 C C . THR A 1 85 ? -1.471 2.548 -6.052 1.00 85.50 85 THR A C 1
ATOM 671 O O . THR A 1 85 ? -2.474 2.079 -6.581 1.00 85.50 85 THR A O 1
ATOM 674 N N . LEU A 1 86 ? -0.922 2.033 -4.952 1.00 91.44 86 LEU A N 1
ATOM 675 C CA . LEU A 1 86 ? -1.637 1.103 -4.078 1.00 91.44 86 LEU A CA 1
ATOM 676 C C . LEU A 1 86 ? -2.656 1.913 -3.276 1.00 91.44 86 LEU A C 1
ATOM 678 O O . LEU A 1 86 ? -2.230 2.756 -2.502 1.00 91.44 86 LEU A O 1
ATOM 682 N N . ASP A 1 87 ? -3.950 1.683 -3.487 1.00 89.19 87 ASP A N 1
ATOM 683 C CA . ASP A 1 87 ? -5.079 2.392 -2.871 1.00 89.19 87 ASP A CA 1
ATOM 684 C C . ASP A 1 87 ? -5.915 1.403 -2.047 1.00 89.19 87 ASP A C 1
ATOM 686 O O . ASP A 1 87 ? -6.491 0.467 -2.598 1.00 89.19 87 ASP A O 1
ATOM 690 N N . ALA A 1 88 ? -5.991 1.589 -0.727 1.00 91.62 88 ALA A N 1
ATOM 691 C CA . ALA A 1 88 ? -6.807 0.754 0.162 1.00 91.62 88 ALA A CA 1
ATOM 692 C C . ALA A 1 88 ? -8.007 1.513 0.744 1.00 91.62 88 ALA A C 1
ATOM 694 O O . ALA A 1 88 ? -7.858 2.600 1.295 1.00 91.62 88 ALA A O 1
ATOM 695 N N . ARG A 1 89 ? -9.214 0.948 0.681 1.00 89.75 89 ARG A N 1
ATOM 696 C CA . ARG A 1 89 ? -10.442 1.608 1.163 1.00 89.75 89 ARG A CA 1
ATOM 697 C C . ARG A 1 89 ? -11.292 0.663 1.996 1.00 89.75 89 ARG A C 1
ATOM 699 O O . ARG A 1 89 ? -11.579 -0.446 1.556 1.00 89.75 89 ARG A O 1
ATOM 706 N N . HIS A 1 90 ? -11.750 1.120 3.160 1.00 91.81 90 HIS A N 1
ATOM 707 C CA . HIS A 1 90 ? -12.733 0.383 3.951 1.00 91.81 90 HIS A CA 1
ATOM 708 C C . HIS A 1 90 ? -14.032 0.187 3.150 1.00 91.81 90 HIS A C 1
ATOM 710 O O . HIS A 1 90 ? -14.497 1.110 2.481 1.00 91.81 90 HIS A O 1
ATOM 716 N N . ILE A 1 91 ? -14.635 -1.001 3.211 1.00 91.31 91 ILE A N 1
ATOM 717 C CA . ILE A 1 91 ? -15.757 -1.384 2.335 1.00 91.31 91 ILE A CA 1
ATOM 718 C C . ILE A 1 91 ? -17.015 -0.521 2.521 1.00 91.31 91 ILE A C 1
ATOM 720 O O . ILE A 1 91 ? -17.748 -0.264 1.571 1.00 91.31 91 ILE A O 1
ATOM 724 N N . GLU A 1 92 ? -17.256 -0.005 3.723 1.00 89.62 92 GLU A N 1
ATOM 725 C CA . GLU A 1 92 ? -18.418 0.863 3.971 1.00 89.62 92 GLU A CA 1
ATOM 726 C C . GLU A 1 92 ? -18.283 2.238 3.312 1.00 89.62 92 GLU A C 1
ATOM 728 O O . GLU A 1 92 ? -19.273 2.941 3.124 1.00 89.62 92 GLU A O 1
ATOM 733 N N . LEU A 1 93 ? -17.067 2.641 2.937 1.00 84.94 93 LEU A N 1
ATOM 734 C CA . LEU A 1 93 ? -16.829 3.948 2.334 1.00 84.94 93 LEU A CA 1
ATOM 735 C C . LEU A 1 93 ? -17.535 4.101 0.991 1.00 84.94 93 LEU A C 1
ATOM 737 O O . LEU A 1 93 ? -17.942 5.207 0.655 1.00 84.94 93 LEU A O 1
ATOM 741 N N . PHE A 1 94 ? -17.749 3.004 0.267 1.00 85.00 94 PHE A N 1
ATOM 742 C CA . PHE A 1 94 ? -18.445 3.000 -1.019 1.00 85.00 94 PHE A CA 1
ATOM 743 C C . PHE A 1 94 ? -19.918 3.430 -0.901 1.00 85.00 94 PHE A C 1
ATOM 745 O O . PHE A 1 94 ? -20.527 3.847 -1.886 1.00 85.00 94 PHE A O 1
ATOM 752 N N . LEU A 1 95 ? -20.484 3.363 0.308 1.00 87.62 95 LEU A N 1
ATOM 753 C CA . LEU A 1 95 ? -21.849 3.796 0.607 1.00 87.62 95 LEU A CA 1
ATOM 754 C C . LEU A 1 95 ? -21.933 5.267 1.026 1.00 87.62 95 LEU A C 1
ATOM 756 O O . LEU A 1 95 ? -23.030 5.804 1.133 1.00 87.62 95 LEU A O 1
ATOM 760 N N . SER A 1 96 ? -20.801 5.918 1.293 1.00 86.75 96 SER A N 1
ATOM 761 C CA . SER A 1 96 ? -20.800 7.312 1.730 1.00 86.75 96 SER A CA 1
ATOM 762 C C . SER A 1 96 ? -21.050 8.274 0.569 1.00 86.75 96 SER A C 1
ATOM 764 O O . SER A 1 96 ? -20.547 8.070 -0.538 1.00 86.75 96 SER A O 1
ATOM 766 N N . GLU A 1 97 ? -21.769 9.360 0.851 1.00 86.25 97 GLU A N 1
ATOM 767 C CA . GLU A 1 97 ? -22.046 10.427 -0.117 1.00 86.25 97 GLU A CA 1
ATOM 768 C C . GLU A 1 97 ? -20.752 10.969 -0.722 1.00 86.25 97 GLU A C 1
ATOM 770 O O . GLU A 1 97 ? -20.616 10.994 -1.938 1.00 86.25 97 GLU A O 1
ATOM 775 N N . GLY A 1 98 ? -19.751 11.261 0.115 1.00 83.56 98 GLY A N 1
ATOM 776 C CA . GLY A 1 98 ? -18.493 11.827 -0.361 1.00 83.56 98 GLY A CA 1
ATOM 777 C C . GLY A 1 98 ? -17.662 10.891 -1.253 1.00 83.56 98 GLY A C 1
ATOM 778 O O . GLY A 1 98 ? -16.908 11.340 -2.123 1.00 83.56 98 GLY A O 1
ATOM 779 N N . TYR A 1 99 ? -17.817 9.571 -1.076 1.00 82.94 99 TYR A N 1
ATOM 780 C CA . TYR A 1 99 ? -17.316 8.627 -2.065 1.00 82.94 99 TYR A CA 1
ATOM 781 C C . TYR A 1 99 ? -18.147 8.712 -3.332 1.00 82.94 99 TYR A C 1
ATOM 783 O O . TYR A 1 99 ? -17.547 8.826 -4.384 1.00 82.94 99 TYR A O 1
ATOM 791 N N . GLN A 1 100 ? -19.478 8.635 -3.254 1.00 84.75 100 GLN A N 1
ATOM 792 C CA . GLN A 1 100 ? -20.387 8.558 -4.403 1.00 84.75 100 GLN A CA 1
ATOM 793 C C . GLN A 1 100 ? -20.354 9.803 -5.292 1.00 84.75 100 GLN A C 1
ATOM 795 O O . GLN A 1 100 ? -20.289 9.654 -6.514 1.00 84.75 100 GLN A O 1
ATOM 800 N N . ASP A 1 101 ? -20.308 10.995 -4.705 1.00 86.69 101 ASP A N 1
ATOM 801 C CA . ASP A 1 101 ? -20.245 12.286 -5.395 1.00 86.69 101 ASP A CA 1
ATOM 802 C C . ASP A 1 101 ? -18.812 12.675 -5.812 1.00 86.69 101 ASP A C 1
ATOM 804 O O . ASP A 1 101 ? -18.616 13.441 -6.750 1.00 86.69 101 ASP A O 1
ATOM 808 N N . GLY A 1 102 ? -17.789 12.064 -5.202 1.00 81.31 102 GLY A N 1
ATOM 809 C CA . GLY A 1 102 ? -16.380 12.292 -5.522 1.00 81.31 102 GLY A CA 1
ATOM 810 C C . GLY A 1 102 ? -15.778 13.534 -4.876 1.00 81.31 102 GLY A C 1
ATOM 811 O O . GLY A 1 102 ? -14.718 13.976 -5.315 1.00 81.31 102 GLY A O 1
ATOM 812 N N . SER A 1 103 ? -16.416 14.075 -3.843 1.00 82.62 103 SER A N 1
ATOM 813 C CA . SER A 1 103 ? -15.963 15.244 -3.081 1.00 82.62 103 SER A CA 1
ATOM 814 C C . SER A 1 103 ? -14.747 14.967 -2.190 1.00 82.62 103 SER A C 1
ATOM 816 O O . SER A 1 103 ? -14.122 15.894 -1.670 1.00 82.62 103 SER A O 1
ATOM 818 N N . TRP A 1 104 ? -14.379 13.699 -2.001 1.00 79.94 104 TRP A N 1
ATOM 819 C CA . TRP A 1 104 ? -13.238 13.322 -1.174 1.00 79.94 104 TRP A CA 1
ATOM 820 C C . TRP A 1 104 ? -11.887 13.720 -1.761 1.00 79.94 104 TRP A C 1
ATOM 822 O O . TRP A 1 104 ? -11.517 13.336 -2.873 1.00 79.94 104 TRP A O 1
ATOM 832 N N . ASN A 1 105 ? -11.094 14.393 -0.925 1.00 77.50 105 ASN A N 1
ATOM 833 C CA . ASN A 1 105 ? -9.728 14.795 -1.224 1.00 77.50 105 ASN A CA 1
ATOM 834 C C . ASN A 1 105 ? -8.744 14.108 -0.284 1.00 77.50 105 ASN A C 1
ATOM 836 O O . ASN A 1 105 ? -8.914 14.136 0.934 1.00 77.50 105 ASN A O 1
ATOM 840 N N . TYR A 1 106 ? -7.706 13.518 -0.871 1.00 79.12 106 TYR A N 1
ATOM 841 C CA . TYR A 1 106 ? -6.592 12.935 -0.134 1.00 79.12 106 TYR A CA 1
ATOM 842 C C . TYR A 1 106 ? -5.704 14.044 0.427 1.00 79.12 106 TYR A C 1
ATOM 844 O O . TYR A 1 106 ? -5.392 15.007 -0.271 1.00 79.12 106 TYR A O 1
ATOM 852 N N . GLU A 1 107 ? -5.268 13.868 1.666 1.00 84.50 107 GLU A N 1
ATOM 853 C CA . GLU A 1 107 ? -4.279 14.703 2.335 1.00 84.50 107 GLU A CA 1
ATOM 854 C C . GLU A 1 107 ? -2.905 14.042 2.211 1.00 84.50 107 GLU A C 1
ATOM 856 O O . GLU A 1 107 ? -2.763 12.834 2.428 1.00 84.50 107 GLU A O 1
ATOM 861 N N . LEU A 1 108 ? -1.900 14.827 1.820 1.00 86.38 108 LEU A N 1
ATOM 862 C CA . LEU A 1 108 ? -0.511 14.383 1.795 1.00 86.38 108 LEU A CA 1
ATOM 863 C C . LEU A 1 108 ? -0.019 14.260 3.240 1.00 86.38 108 LEU A C 1
ATOM 865 O O . LEU A 1 108 ? -0.083 15.220 3.996 1.00 86.38 108 LEU A O 1
ATOM 869 N N . LEU A 1 109 ? 0.454 13.073 3.606 1.00 88.00 109 LEU A N 1
ATOM 870 C CA . LEU A 1 109 ? 0.983 12.769 4.936 1.00 88.00 109 LEU A CA 1
ATOM 871 C C . LEU A 1 109 ? 2.495 12.979 5.022 1.00 88.00 109 LEU A C 1
ATOM 873 O O . LEU A 1 109 ? 3.024 13.178 6.107 1.00 88.00 109 LEU A O 1
ATOM 877 N N . GLY A 1 110 ? 3.181 12.866 3.888 1.00 88.94 110 GLY A N 1
ATOM 878 C CA . GLY A 1 110 ? 4.623 13.009 3.790 1.00 88.94 110 GLY A CA 1
ATOM 879 C C . GLY A 1 110 ? 5.132 12.535 2.436 1.00 88.94 110 GLY A C 1
ATOM 880 O O . GLY A 1 110 ? 4.406 11.906 1.654 1.00 88.94 110 GLY A O 1
ATOM 881 N N . THR A 1 111 ? 6.394 12.848 2.171 1.00 88.06 111 THR A N 1
ATOM 882 C CA . THR A 1 111 ? 7.088 12.500 0.933 1.00 88.06 111 THR A CA 1
ATOM 883 C C . THR A 1 111 ? 8.458 11.930 1.261 1.00 88.06 111 THR A C 1
ATOM 885 O O . THR A 1 111 ? 9.163 12.475 2.099 1.00 88.06 111 THR A O 1
ATOM 888 N N . HIS A 1 112 ? 8.852 10.861 0.582 1.00 88.81 112 HIS A N 1
ATOM 889 C CA . HIS A 1 112 ? 10.188 10.295 0.683 1.00 88.81 112 HIS A CA 1
ATOM 890 C C . HIS A 1 112 ? 10.824 10.218 -0.708 1.00 88.81 112 HIS A C 1
ATOM 892 O O . HIS A 1 112 ? 10.162 9.880 -1.690 1.00 88.81 112 HIS A O 1
ATOM 898 N N . GLU A 1 113 ? 12.099 10.589 -0.815 1.00 86.81 113 GLU A N 1
ATOM 899 C CA . GLU A 1 113 ? 12.823 10.640 -2.087 1.00 86.81 113 GLU A CA 1
ATOM 900 C C . GLU A 1 113 ? 14.077 9.771 -2.031 1.00 86.81 113 GLU A C 1
ATOM 902 O O . GLU A 1 113 ? 14.996 9.997 -1.241 1.00 86.81 113 GLU A O 1
ATOM 907 N N . VAL A 1 114 ? 14.157 8.815 -2.950 1.00 84.25 114 VAL A N 1
ATOM 908 C CA . VAL A 1 114 ? 15.327 7.968 -3.155 1.00 84.25 114 VAL A CA 1
ATOM 909 C C . VAL A 1 114 ? 16.110 8.527 -4.335 1.00 84.25 114 VAL A C 1
ATOM 911 O O . VAL A 1 114 ? 15.771 8.288 -5.485 1.00 84.25 114 VAL A O 1
ATOM 914 N N . LYS A 1 115 ? 17.191 9.264 -4.063 1.00 84.88 115 LYS A N 1
ATOM 915 C CA . LYS A 1 115 ? 18.012 9.964 -5.080 1.00 84.88 115 LYS A CA 1
ATOM 916 C C . LYS A 1 115 ? 19.013 9.066 -5.822 1.00 84.88 115 LYS A C 1
ATOM 918 O O . LYS A 1 115 ? 20.086 9.515 -6.221 1.00 84.88 115 LYS A O 1
ATOM 923 N N . LYS A 1 116 ? 18.737 7.768 -5.893 1.00 86.12 116 LYS A N 1
ATOM 924 C CA . LYS A 1 116 ? 19.598 6.772 -6.534 1.00 86.12 116 LYS A CA 1
ATOM 925 C C . LYS A 1 116 ? 18.737 5.879 -7.399 1.00 86.12 116 LYS A C 1
ATOM 927 O O . LYS A 1 116 ? 17.626 5.552 -6.995 1.00 86.12 116 LYS A O 1
ATOM 932 N N . ARG A 1 117 ? 19.307 5.430 -8.518 1.00 84.81 117 ARG A N 1
ATOM 933 C CA . ARG A 1 117 ? 18.680 4.443 -9.393 1.00 84.81 117 ARG A CA 1
ATOM 934 C C . ARG A 1 117 ? 18.120 3.278 -8.578 1.00 84.81 117 ARG A C 1
ATOM 936 O O . ARG A 1 117 ? 18.854 2.654 -7.808 1.00 84.81 117 ARG A O 1
ATOM 943 N N . ALA A 1 118 ? 16.847 2.986 -8.797 1.00 85.50 118 ALA A N 1
ATOM 944 C CA . ALA A 1 118 ? 16.156 1.861 -8.194 1.00 85.50 118 ALA A CA 1
ATOM 945 C C . ALA A 1 118 ? 15.759 0.848 -9.270 1.00 85.50 118 ALA A C 1
ATOM 947 O O . ALA A 1 118 ? 15.248 1.221 -10.323 1.00 85.50 118 ALA A O 1
ATOM 948 N N . ASP A 1 119 ? 15.966 -0.439 -8.997 1.00 87.88 119 ASP A N 1
ATOM 949 C CA . ASP A 1 119 ? 15.564 -1.515 -9.916 1.00 87.88 119 ASP A CA 1
ATOM 950 C C . ASP A 1 119 ? 14.060 -1.811 -9.845 1.00 87.88 119 ASP A C 1
ATOM 952 O O . ASP A 1 119 ? 13.487 -2.439 -10.734 1.00 87.88 119 ASP A O 1
ATOM 956 N N . GLY A 1 120 ? 13.407 -1.347 -8.783 1.00 88.38 120 GLY A N 1
ATOM 957 C CA . GLY A 1 120 ? 11.993 -1.538 -8.554 1.00 88.38 120 GLY A CA 1
ATOM 958 C C . GLY A 1 120 ? 11.463 -0.577 -7.506 1.00 88.38 120 GLY A C 1
ATOM 959 O O . GLY A 1 120 ? 12.213 0.084 -6.785 1.00 88.38 120 GLY A O 1
ATOM 960 N N . ALA A 1 121 ? 10.148 -0.532 -7.421 1.00 88.50 121 ALA A N 1
ATOM 961 C CA . ALA A 1 121 ? 9.421 0.233 -6.439 1.00 88.50 121 ALA A CA 1
ATOM 962 C C . ALA A 1 121 ? 8.353 -0.646 -5.800 1.00 88.50 121 ALA A C 1
ATOM 964 O O . ALA A 1 121 ? 7.677 -1.421 -6.477 1.00 88.50 121 ALA A O 1
ATOM 965 N N . THR A 1 122 ? 8.214 -0.523 -4.487 1.00 91.31 122 THR A N 1
ATOM 966 C CA . THR A 1 122 ? 7.344 -1.372 -3.680 1.00 91.31 122 THR A CA 1
ATOM 967 C C . THR A 1 122 ? 6.441 -0.497 -2.834 1.00 91.31 122 THR A C 1
ATOM 969 O O . THR A 1 122 ? 6.849 0.572 -2.399 1.00 91.31 122 THR A O 1
ATOM 972 N N . ALA A 1 123 ? 5.212 -0.948 -2.602 1.00 91.75 123 ALA A N 1
ATOM 973 C CA . ALA A 1 123 ? 4.299 -0.347 -1.644 1.00 91.75 123 ALA A CA 1
ATOM 974 C C . ALA A 1 123 ? 3.648 -1.428 -0.809 1.00 91.75 123 ALA A C 1
ATOM 976 O O . ALA A 1 123 ? 3.233 -2.444 -1.360 1.00 91.75 123 ALA A O 1
ATOM 977 N N . ALA A 1 124 ? 3.498 -1.197 0.488 1.00 94.38 124 ALA A N 1
ATOM 978 C CA . ALA A 1 124 ? 2.821 -2.138 1.356 1.00 94.38 124 ALA A CA 1
ATOM 979 C C . ALA A 1 124 ? 2.059 -1.459 2.489 1.00 94.38 124 ALA A C 1
ATOM 981 O O . ALA A 1 124 ? 2.418 -0.378 2.965 1.00 94.38 124 ALA A O 1
ATOM 982 N N . ILE A 1 125 ? 0.992 -2.131 2.905 1.00 95.06 125 ILE A N 1
ATOM 983 C CA . ILE A 1 125 ? 0.091 -1.725 3.975 1.00 95.06 125 ILE A CA 1
ATOM 984 C C . ILE A 1 125 ? -0.096 -2.929 4.888 1.00 95.06 125 ILE A C 1
ATOM 986 O O . ILE A 1 125 ? -0.434 -4.015 4.418 1.00 95.06 125 ILE A O 1
ATOM 990 N N . PHE A 1 126 ? 0.088 -2.724 6.187 1.00 95.75 126 PHE A N 1
ATOM 991 C CA . PHE A 1 126 ? -0.041 -3.766 7.199 1.00 95.75 126 PHE A CA 1
ATOM 992 C C . PHE A 1 126 ? -0.924 -3.308 8.350 1.00 95.75 126 PHE A C 1
ATOM 994 O O . PHE A 1 126 ? -0.822 -2.161 8.792 1.00 95.75 126 PHE A O 1
ATOM 1001 N N . ASP A 1 127 ? -1.707 -4.224 8.915 1.00 95.31 127 ASP A N 1
ATOM 1002 C CA . ASP A 1 127 ? -2.211 -4.053 10.273 1.00 95.31 127 ASP A CA 1
ATOM 1003 C C . ASP A 1 127 ? -1.050 -4.152 11.272 1.00 95.31 127 ASP A C 1
ATOM 1005 O O . ASP A 1 127 ? -0.318 -5.145 11.323 1.00 95.31 127 ASP A O 1
ATOM 1009 N N . ILE A 1 128 ? -0.900 -3.123 12.107 1.00 93.50 128 ILE A N 1
ATOM 1010 C CA . ILE A 1 128 ? 0.188 -3.035 13.081 1.00 93.50 128 ILE A CA 1
ATOM 1011 C C . ILE A 1 128 ? 0.195 -4.184 14.105 1.00 93.50 128 ILE A C 1
ATOM 1013 O O . ILE A 1 128 ? 1.255 -4.530 14.631 1.00 93.50 128 ILE A O 1
ATOM 1017 N N . ARG A 1 129 ? -0.967 -4.788 14.399 1.00 95.19 129 ARG A N 1
ATOM 1018 C CA . ARG A 1 129 ? -1.086 -5.915 15.342 1.00 95.19 129 ARG A CA 1
ATOM 1019 C C . ARG A 1 129 ? -0.535 -7.215 14.771 1.00 95.19 129 ARG A C 1
ATOM 1021 O O . ARG A 1 129 ? -0.036 -8.031 15.537 1.00 95.19 129 ARG A O 1
ATOM 1028 N N . HIS A 1 130 ? -0.568 -7.365 13.451 1.00 95.44 130 HIS A N 1
ATOM 1029 C CA . HIS A 1 130 ? -0.281 -8.622 12.760 1.00 95.44 130 HIS A CA 1
ATOM 1030 C C . HIS A 1 130 ? 1.089 -8.622 12.067 1.00 95.44 130 HIS A C 1
ATOM 1032 O O . HIS A 1 130 ? 1.405 -9.532 11.305 1.00 95.44 130 HIS A O 1
ATOM 1038 N N . LEU A 1 131 ? 1.959 -7.641 12.348 1.00 93.31 131 LEU A N 1
ATOM 1039 C CA . LEU A 1 131 ? 3.298 -7.539 11.737 1.00 93.31 131 LEU A CA 1
ATOM 1040 C C . LEU A 1 131 ? 4.181 -8.780 11.946 1.00 93.31 131 LEU A C 1
ATOM 1042 O O . LEU A 1 131 ? 5.113 -9.013 11.177 1.00 93.31 131 LEU A O 1
ATOM 1046 N N . LYS A 1 132 ? 3.919 -9.556 13.002 1.00 92.25 132 LYS A N 1
ATOM 1047 C CA . LYS A 1 132 ? 4.676 -10.766 13.356 1.00 92.25 132 LYS A CA 1
ATOM 1048 C C . LYS A 1 132 ? 3.955 -12.061 12.988 1.00 92.25 132 LYS A C 1
ATOM 1050 O O . LYS A 1 132 ? 4.503 -13.134 13.232 1.00 92.25 132 LYS A O 1
ATOM 1055 N N . ASP A 1 133 ? 2.761 -11.972 12.418 1.00 93.50 133 ASP A N 1
ATOM 1056 C CA . ASP A 1 133 ? 1.973 -13.145 12.073 1.00 93.50 133 ASP A CA 1
ATOM 1057 C C . ASP A 1 133 ? 2.620 -13.903 10.915 1.00 93.50 133 ASP A C 1
ATOM 1059 O O . ASP A 1 133 ? 3.257 -13.321 10.031 1.00 93.50 133 ASP A O 1
ATOM 1063 N N . CYS A 1 134 ? 2.436 -15.223 10.907 1.00 90.81 134 CYS A N 1
ATOM 1064 C CA . CYS A 1 134 ? 2.973 -16.088 9.858 1.00 90.81 134 CYS A CA 1
ATOM 1065 C C . CYS A 1 134 ? 2.452 -15.709 8.464 1.00 90.81 134 CYS A C 1
ATOM 1067 O O . CYS A 1 134 ? 3.202 -15.735 7.494 1.00 90.81 134 CYS A O 1
ATOM 1069 N N . THR A 1 135 ? 1.196 -15.279 8.364 1.00 90.50 135 THR A N 1
ATOM 1070 C CA . THR A 1 135 ? 0.581 -14.832 7.110 1.00 90.50 135 THR A CA 1
ATOM 1071 C C . THR A 1 135 ? 1.195 -13.534 6.594 1.00 90.50 135 THR A C 1
ATOM 1073 O O . THR A 1 135 ? 1.321 -13.353 5.387 1.00 90.50 135 THR A O 1
ATOM 1076 N N . THR A 1 136 ? 1.640 -12.649 7.488 1.00 91.62 136 THR A N 1
ATOM 1077 C CA . THR A 1 136 ? 2.347 -11.417 7.118 1.00 91.62 136 THR A CA 1
ATOM 1078 C C . THR A 1 136 ? 3.730 -11.713 6.544 1.00 91.62 136 THR A C 1
ATOM 1080 O O . THR A 1 136 ? 4.198 -10.987 5.667 1.00 91.62 136 THR A O 1
ATOM 1083 N N . GLN A 1 137 ? 4.365 -12.818 6.956 1.00 91.00 137 GLN A N 1
ATOM 1084 C CA . GLN A 1 137 ? 5.642 -13.245 6.373 1.00 91.00 137 GLN A CA 1
ATOM 1085 C C . GLN A 1 137 ? 5.527 -13.556 4.879 1.00 91.00 137 GLN A C 1
ATOM 1087 O O . GLN A 1 137 ? 6.487 -13.328 4.159 1.00 91.00 137 GLN A O 1
ATOM 1092 N N . MET A 1 138 ? 4.359 -13.981 4.386 1.00 91.62 138 MET A N 1
ATOM 1093 C CA . MET A 1 138 ? 4.151 -14.203 2.947 1.00 91.62 138 MET A CA 1
ATOM 1094 C C . MET A 1 138 ? 4.275 -12.911 2.129 1.00 91.62 138 MET A C 1
ATOM 1096 O O . MET A 1 138 ? 4.710 -12.941 0.984 1.00 91.62 138 MET A O 1
ATOM 1100 N N . VAL A 1 139 ? 3.905 -11.768 2.715 1.00 94.44 139 VAL A N 1
ATOM 1101 C CA . VAL A 1 139 ? 4.085 -10.456 2.080 1.00 94.44 139 VAL A CA 1
ATOM 1102 C C . VAL A 1 139 ? 5.552 -10.025 2.146 1.00 94.44 139 VAL A C 1
ATOM 1104 O O . VAL A 1 139 ? 6.068 -9.445 1.192 1.00 94.44 139 VAL A O 1
ATOM 1107 N N . LEU A 1 140 ? 6.228 -10.333 3.257 1.00 93.81 140 LEU A N 1
ATOM 1108 C CA . LEU A 1 140 ? 7.628 -9.975 3.504 1.00 93.81 140 LEU A CA 1
ATOM 1109 C C . LEU A 1 140 ? 8.642 -10.855 2.775 1.00 93.81 140 LEU A C 1
ATOM 1111 O O . LEU A 1 140 ? 9.765 -10.405 2.550 1.00 93.81 140 LEU A O 1
ATOM 1115 N N . ASP A 1 141 ? 8.258 -12.066 2.376 1.00 93.44 141 ASP A N 1
ATOM 1116 C CA . ASP A 1 141 ? 9.041 -12.942 1.506 1.00 93.44 141 ASP A CA 1
ATOM 1117 C C . ASP A 1 141 ? 9.031 -12.408 0.064 1.00 93.44 141 ASP A C 1
ATOM 1119 O O . ASP A 1 141 ? 8.450 -12.985 -0.854 1.00 93.44 141 ASP A O 1
ATOM 1123 N N . PHE A 1 142 ? 9.631 -11.231 -0.113 1.00 92.69 142 PHE A N 1
ATOM 1124 C CA . PHE A 1 142 ? 9.579 -10.435 -1.334 1.00 92.69 142 PHE A CA 1
ATOM 1125 C C . PHE A 1 142 ? 10.082 -11.201 -2.564 1.00 92.69 142 PHE A C 1
ATOM 1127 O O . PHE A 1 142 ? 9.513 -11.089 -3.651 1.00 92.69 142 PHE A O 1
ATOM 1134 N N . ASP A 1 143 ? 11.114 -12.028 -2.397 1.00 92.12 143 ASP A N 1
ATOM 1135 C CA . ASP A 1 143 ? 11.695 -12.813 -3.487 1.00 92.12 143 ASP A CA 1
ATOM 1136 C C . ASP A 1 143 ? 10.741 -13.886 -4.035 1.00 92.12 143 ASP A C 1
ATOM 1138 O O . ASP A 1 143 ? 10.882 -14.279 -5.194 1.00 92.12 143 ASP A O 1
ATOM 1142 N N . SER A 1 144 ? 9.751 -14.327 -3.248 1.00 93.38 144 SER A N 1
ATOM 1143 C CA . SER A 1 144 ? 8.786 -15.356 -3.660 1.00 93.38 144 SER A CA 1
ATOM 1144 C C . SER A 1 144 ? 7.746 -14.872 -4.675 1.00 93.38 144 SER A C 1
ATOM 1146 O O . SER A 1 144 ? 7.189 -15.688 -5.412 1.00 93.38 144 SER A O 1
ATOM 1148 N N . TRP A 1 145 ? 7.480 -13.562 -4.736 1.00 94.56 145 TRP A N 1
ATOM 1149 C CA . TRP A 1 145 ? 6.377 -13.011 -5.534 1.00 94.56 145 TRP A CA 1
ATOM 1150 C C . TRP A 1 145 ? 6.749 -11.806 -6.404 1.00 94.56 145 TRP A C 1
ATOM 1152 O O . TRP A 1 145 ? 5.967 -11.440 -7.287 1.00 94.56 145 TRP A O 1
ATOM 1162 N N . LYS A 1 146 ? 7.923 -11.190 -6.207 1.00 92.81 146 LYS A N 1
ATOM 1163 C CA . LYS A 1 146 ? 8.373 -10.071 -7.048 1.00 92.81 146 LYS A CA 1
ATOM 1164 C C . LYS A 1 146 ? 8.493 -10.458 -8.523 1.00 92.81 146 LYS A C 1
ATOM 1166 O O . LYS A 1 146 ? 8.712 -11.618 -8.883 1.00 92.81 146 LYS A O 1
ATOM 1171 N N . GLY A 1 147 ? 8.393 -9.457 -9.395 1.00 90.62 147 GLY A N 1
ATOM 1172 C CA . GLY A 1 147 ? 8.586 -9.652 -10.830 1.00 90.62 147 GLY A CA 1
ATOM 1173 C C . GLY A 1 147 ? 10.011 -10.114 -11.140 1.00 90.62 147 GLY A C 1
ATOM 1174 O O . GLY A 1 147 ? 10.975 -9.653 -10.527 1.00 90.62 147 GLY A O 1
ATOM 1175 N N . LYS A 1 148 ? 10.167 -11.001 -12.128 1.00 91.81 148 LYS A N 1
ATOM 1176 C CA . LYS A 1 148 ? 11.498 -11.357 -12.647 1.00 91.81 148 LYS A CA 1
ATOM 1177 C C . LYS A 1 148 ? 12.174 -10.121 -13.260 1.00 91.81 148 LYS A C 1
ATOM 1179 O O . LYS A 1 148 ? 11.466 -9.227 -13.718 1.00 91.81 148 LYS A O 1
ATOM 1184 N N . PRO A 1 149 ? 13.515 -10.070 -13.344 1.00 89.06 149 PRO A N 1
ATOM 1185 C CA . PRO A 1 149 ? 14.196 -8.988 -14.049 1.00 89.06 149 PRO A CA 1
ATOM 1186 C C . PRO A 1 149 ? 13.617 -8.774 -15.456 1.00 89.06 149 PRO A C 1
ATOM 1188 O O . PRO A 1 149 ? 13.403 -9.744 -16.186 1.00 89.06 149 PRO A O 1
ATOM 1191 N N . ASN A 1 150 ? 13.376 -7.512 -15.825 1.00 85.94 150 ASN A N 1
ATOM 1192 C CA . ASN A 1 150 ? 12.722 -7.077 -17.071 1.00 85.94 150 ASN A CA 1
ATOM 1193 C C . ASN A 1 150 ? 11.229 -7.435 -17.218 1.00 85.94 150 ASN A C 1
ATOM 1195 O O . ASN A 1 150 ? 10.650 -7.179 -18.273 1.00 85.94 150 ASN A O 1
ATOM 1199 N N . ASP A 1 151 ? 10.585 -7.999 -16.192 1.00 90.44 151 ASP A N 1
ATOM 1200 C CA . ASP A 1 151 ? 9.124 -8.046 -16.114 1.00 90.44 151 ASP A CA 1
ATOM 1201 C C . ASP A 1 151 ? 8.619 -6.716 -15.548 1.00 90.44 151 ASP A C 1
ATOM 1203 O O . ASP A 1 151 ? 8.753 -6.448 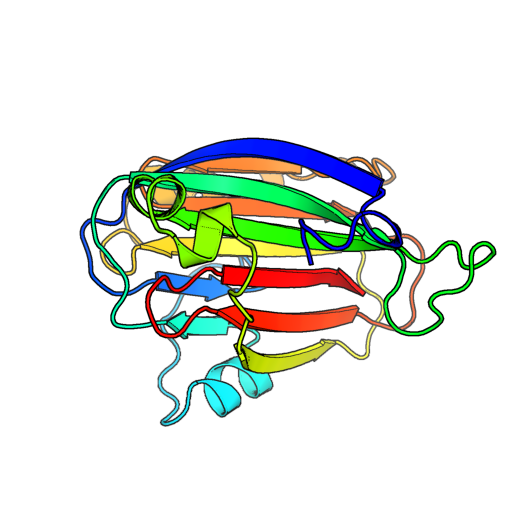-14.353 1.00 90.44 151 ASP A O 1
ATOM 1207 N N . TRP A 1 152 ? 8.079 -5.879 -16.431 1.00 85.69 152 TRP A N 1
ATOM 1208 C CA . TRP A 1 152 ? 7.552 -4.553 -16.104 1.00 85.69 152 TRP A CA 1
ATOM 1209 C C . TRP A 1 152 ? 6.108 -4.585 -15.594 1.00 85.69 152 TRP A C 1
ATOM 1211 O O . TRP A 1 152 ? 5.565 -3.539 -15.238 1.00 85.69 152 TRP A O 1
ATOM 1221 N N . GLN A 1 153 ? 5.459 -5.756 -15.576 1.00 86.94 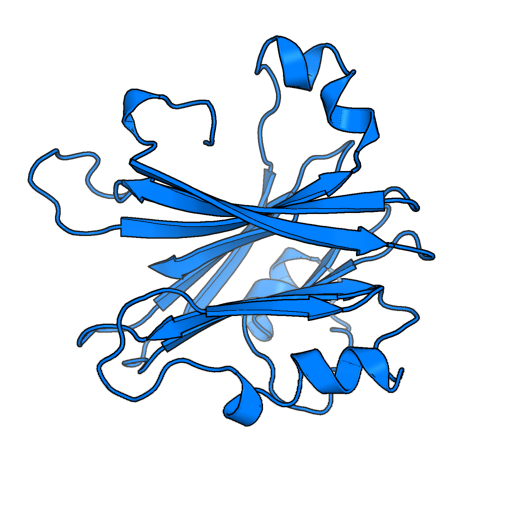153 GLN A N 1
ATOM 1222 C CA . GLN A 1 153 ? 4.101 -5.858 -15.059 1.00 86.94 153 GLN A CA 1
ATOM 1223 C C . GLN A 1 153 ? 4.109 -5.789 -13.528 1.00 86.94 153 GLN A C 1
ATOM 1225 O O . GLN A 1 153 ? 4.844 -6.555 -12.894 1.00 86.94 153 GLN A O 1
ATOM 1230 N N . PRO A 1 154 ? 3.252 -4.948 -12.923 1.00 89.12 154 PRO A N 1
ATOM 1231 C CA . PRO A 1 154 ? 3.101 -4.912 -11.478 1.00 89.12 154 PRO A CA 1
ATOM 1232 C C . PRO A 1 154 ? 2.742 -6.287 -10.913 1.00 89.12 154 PRO A C 1
ATOM 1234 O O . PRO A 1 154 ? 1.860 -6.978 -11.430 1.00 89.12 154 PRO A O 1
ATOM 1237 N N . LYS A 1 155 ? 3.410 -6.677 -9.831 1.00 94.12 155 LYS A N 1
ATOM 1238 C CA . LYS A 1 155 ? 3.061 -7.838 -9.010 1.00 94.12 155 LYS A CA 1
ATOM 1239 C C . LYS A 1 155 ? 2.412 -7.371 -7.727 1.00 94.12 155 LYS A C 1
ATOM 1241 O O . LYS A 1 155 ? 2.717 -6.295 -7.218 1.00 94.12 155 LYS A O 1
ATOM 1246 N N . SER A 1 156 ? 1.522 -8.191 -7.198 1.00 94.50 156 SER A N 1
ATOM 1247 C CA . SER A 1 156 ? 0.839 -7.913 -5.949 1.00 94.50 156 SER A CA 1
ATOM 1248 C C . SER A 1 156 ? 0.693 -9.179 -5.125 1.00 94.50 156 SER A C 1
ATOM 1250 O O . SER A 1 156 ? 0.643 -10.291 -5.652 1.00 94.50 156 SER A O 1
ATOM 1252 N N . VAL A 1 157 ? 0.625 -8.994 -3.815 1.00 96.19 157 VAL A N 1
ATOM 1253 C CA . VAL A 1 157 ? 0.360 -10.054 -2.849 1.00 96.19 157 VAL A CA 1
ATOM 1254 C C . VAL A 1 157 ? -0.615 -9.522 -1.813 1.00 96.19 157 VAL A C 1
ATOM 1256 O O . VAL A 1 157 ? -0.534 -8.367 -1.390 1.00 96.19 157 VAL A O 1
ATOM 1259 N N . VAL A 1 158 ? -1.556 -10.368 -1.411 1.00 96.50 158 VAL A N 1
ATOM 1260 C CA . VAL A 1 158 ? -2.516 -10.066 -0.353 1.00 96.50 158 VAL A CA 1
ATOM 1261 C C . VAL A 1 158 ? -2.507 -11.197 0.663 1.00 96.50 158 VAL A C 1
ATOM 1263 O O . VAL A 1 158 ? -2.516 -12.376 0.315 1.00 96.50 158 VAL A O 1
ATOM 1266 N N . ALA A 1 159 ? -2.471 -10.811 1.928 1.00 96.50 159 ALA A N 1
ATOM 1267 C CA . ALA A 1 159 ? -2.623 -11.667 3.087 1.00 96.50 159 ALA A CA 1
ATOM 1268 C C . ALA A 1 159 ? -3.814 -11.155 3.918 1.00 96.50 159 ALA A C 1
ATOM 1270 O O . ALA A 1 159 ? -4.268 -10.028 3.706 1.00 96.50 159 ALA A O 1
ATOM 1271 N N . PRO A 1 160 ? -4.320 -11.932 4.892 1.00 97.38 160 PRO A N 1
ATOM 1272 C CA . PRO A 1 160 ? -5.471 -11.531 5.698 1.00 97.38 160 PRO A CA 1
ATOM 1273 C C . PRO A 1 160 ? -5.362 -10.136 6.332 1.00 97.38 160 PRO A C 1
ATOM 1275 O O . PRO A 1 160 ? -6.373 -9.452 6.409 1.00 97.38 160 PRO A O 1
ATOM 1278 N N . HIS A 1 161 ? -4.157 -9.686 6.703 1.00 97.31 161 HIS A N 1
ATOM 1279 C CA . HIS A 1 161 ? -3.918 -8.406 7.392 1.00 97.31 161 HIS A CA 1
ATOM 1280 C C . HIS A 1 161 ? -2.864 -7.521 6.718 1.00 97.31 161 HIS A C 1
ATOM 1282 O O . HIS A 1 161 ? -2.290 -6.627 7.347 1.00 97.31 161 HIS A O 1
ATOM 1288 N N . ALA A 1 162 ? -2.559 -7.791 5.450 1.00 96.50 162 ALA A N 1
ATOM 1289 C CA . ALA A 1 162 ? -1.544 -7.049 4.720 1.00 96.50 162 ALA A CA 1
ATOM 1290 C C . ALA A 1 162 ? -1.752 -7.118 3.210 1.00 96.50 162 ALA A C 1
ATOM 1292 O O . ALA A 1 162 ? -2.255 -8.104 2.674 1.00 96.50 162 ALA A O 1
ATOM 1293 N N . VAL A 1 163 ? -1.298 -6.091 2.508 1.00 96.44 163 VAL A N 1
ATOM 1294 C CA . VAL A 1 163 ? -1.256 -6.067 1.046 1.00 96.44 163 VAL A CA 1
ATOM 1295 C C . VAL A 1 163 ? 0.008 -5.361 0.589 1.00 96.44 163 VAL A C 1
ATOM 1297 O O . VAL A 1 163 ? 0.431 -4.382 1.207 1.00 96.44 163 VAL A O 1
ATOM 1300 N N . ALA A 1 164 ? 0.606 -5.842 -0.495 1.00 95.19 164 ALA A N 1
ATOM 1301 C CA . ALA A 1 164 ? 1.730 -5.178 -1.128 1.00 95.19 164 ALA A CA 1
ATOM 1302 C C . ALA A 1 164 ? 1.664 -5.256 -2.651 1.00 95.19 164 ALA A C 1
ATOM 1304 O O . ALA A 1 164 ? 1.030 -6.141 -3.230 1.00 95.19 164 ALA A O 1
ATOM 1305 N N . VAL A 1 165 ? 2.354 -4.317 -3.287 1.00 93.75 165 VAL A N 1
ATOM 1306 C CA . VAL A 1 165 ? 2.618 -4.292 -4.723 1.00 93.75 165 VAL A CA 1
ATOM 1307 C C . VAL A 1 165 ? 4.088 -4.016 -4.971 1.00 93.75 165 VAL A C 1
ATOM 1309 O O . VAL A 1 165 ? 4.749 -3.352 -4.172 1.00 93.75 165 VAL A O 1
ATOM 1312 N N . ASN A 1 166 ? 4.588 -4.500 -6.096 1.00 92.69 166 ASN A N 1
ATOM 1313 C CA . ASN A 1 166 ? 5.917 -4.202 -6.588 1.00 92.69 166 ASN A CA 1
ATOM 1314 C C . ASN A 1 166 ? 5.901 -4.075 -8.105 1.00 92.69 166 ASN A C 1
ATOM 1316 O O . ASN A 1 166 ? 5.249 -4.858 -8.792 1.00 92.69 166 ASN A O 1
ATOM 1320 N N . THR A 1 167 ? 6.682 -3.131 -8.609 1.00 89.25 167 THR A N 1
ATOM 1321 C CA . THR A 1 167 ? 6.916 -2.954 -10.035 1.00 89.25 167 THR A CA 1
ATOM 1322 C C . THR A 1 167 ? 8.401 -2.764 -10.265 1.00 89.25 167 THR A C 1
ATOM 1324 O O . THR A 1 167 ? 9.028 -1.930 -9.612 1.00 89.25 167 THR A O 1
ATOM 1327 N N . ASN A 1 168 ? 8.970 -3.525 -11.198 1.00 90.25 168 ASN A N 1
ATOM 1328 C CA . ASN A 1 168 ? 10.330 -3.276 -11.661 1.00 90.25 168 ASN A CA 1
ATOM 1329 C C . ASN A 1 168 ? 10.364 -1.976 -12.467 1.00 90.25 168 ASN A C 1
ATOM 1331 O O . ASN A 1 168 ? 9.429 -1.677 -13.208 1.00 90.25 168 ASN A O 1
ATOM 1335 N N . LEU A 1 169 ? 11.437 -1.206 -12.334 1.00 85.12 169 LEU A N 1
ATOM 1336 C CA . LEU A 1 169 ? 11.560 0.108 -12.956 1.00 85.12 169 LEU A CA 1
ATOM 1337 C C . LEU A 1 169 ? 12.589 0.108 -14.079 1.00 85.12 169 LEU A C 1
ATOM 1339 O O . LEU A 1 169 ? 13.666 -0.486 -13.977 1.00 85.12 169 LEU A O 1
ATOM 1343 N N . GLN A 1 170 ? 12.253 0.807 -15.160 1.00 83.94 170 GLN A N 1
ATOM 1344 C CA . GLN A 1 170 ? 13.224 1.137 -16.198 1.00 83.94 170 GLN A CA 1
ATOM 1345 C C . GLN A 1 170 ? 14.346 2.008 -15.605 1.00 83.94 170 GLN A C 1
ATOM 1347 O O . GLN A 1 170 ? 14.165 2.571 -14.520 1.00 83.94 170 GLN A O 1
ATOM 1352 N N . PRO A 1 171 ? 15.509 2.133 -16.276 1.00 84.50 171 PRO A N 1
ATOM 1353 C CA . PRO A 1 171 ? 16.575 3.018 -15.817 1.00 84.50 171 PRO A CA 1
ATOM 1354 C C . PRO A 1 171 ? 16.041 4.411 -15.445 1.00 84.50 171 PRO A C 1
ATOM 1356 O O . PRO A 1 171 ? 15.405 5.071 -16.260 1.00 84.50 171 PRO A O 1
ATOM 1359 N N . ASN A 1 172 ? 16.294 4.819 -14.202 1.00 81.50 172 ASN A N 1
ATOM 1360 C CA . ASN A 1 172 ? 15.805 6.053 -13.589 1.00 81.50 172 ASN A CA 1
ATOM 1361 C C . ASN A 1 172 ? 16.914 6.711 -12.756 1.00 81.50 172 ASN A C 1
ATOM 1363 O O . ASN A 1 172 ? 17.898 6.059 -12.390 1.00 81.50 172 ASN A O 1
ATOM 1367 N N . ASP A 1 173 ? 16.719 7.988 -12.432 1.00 81.19 173 ASP A N 1
ATOM 1368 C CA . ASP A 1 173 ? 17.629 8.783 -11.595 1.00 81.19 173 ASP A CA 1
ATOM 1369 C C . ASP A 1 173 ? 17.242 8.768 -10.105 1.00 81.19 173 ASP A C 1
ATOM 1371 O O . ASP A 1 173 ? 17.864 9.434 -9.273 1.00 81.19 173 ASP A O 1
ATOM 1375 N N . GLY A 1 174 ? 16.220 7.990 -9.753 1.00 81.50 174 GLY A N 1
ATOM 1376 C CA . GLY A 1 174 ? 15.648 7.944 -8.422 1.00 81.50 174 GLY A CA 1
ATOM 1377 C C . GLY A 1 174 ? 14.135 7.844 -8.442 1.00 81.50 174 GLY A C 1
ATOM 1378 O O . GLY A 1 174 ? 13.506 8.048 -9.477 1.00 81.50 174 GLY A O 1
ATOM 1379 N N . ASN A 1 175 ? 13.581 7.577 -7.262 1.00 79.12 175 ASN A N 1
ATOM 1380 C CA . ASN A 1 175 ? 12.150 7.440 -7.057 1.00 79.12 175 ASN A CA 1
ATOM 1381 C C . ASN A 1 175 ? 11.649 8.466 -6.055 1.00 79.12 175 ASN A C 1
ATOM 1383 O O . ASN A 1 175 ? 12.341 8.828 -5.098 1.00 79.12 175 ASN A O 1
ATOM 1387 N N . LYS A 1 176 ? 10.396 8.862 -6.225 1.00 83.38 176 LYS A N 1
ATOM 1388 C CA . LYS A 1 176 ? 9.668 9.647 -5.235 1.00 83.38 176 LYS A CA 1
ATOM 1389 C C . LYS A 1 176 ? 8.474 8.851 -4.739 1.00 83.38 176 LYS A C 1
ATOM 1391 O O . LYS A 1 176 ? 7.815 8.166 -5.513 1.00 83.38 176 LYS A O 1
ATOM 1396 N N . PHE A 1 177 ? 8.204 8.966 -3.449 1.00 83.25 177 PHE A N 1
ATOM 1397 C CA . PHE A 1 177 ? 7.140 8.261 -2.767 1.00 83.25 177 PHE A CA 1
ATOM 1398 C C . PHE A 1 177 ? 6.293 9.246 -1.989 1.00 83.25 177 PHE A C 1
ATOM 1400 O O . PHE A 1 177 ? 6.764 9.888 -1.056 1.00 83.25 177 PHE A O 1
ATOM 1407 N N . ASN A 1 178 ? 5.024 9.365 -2.363 1.00 86.75 178 ASN A N 1
ATOM 1408 C CA . ASN A 1 178 ? 4.084 10.186 -1.609 1.00 86.75 178 ASN A CA 1
ATOM 1409 C C . ASN A 1 178 ? 3.165 9.267 -0.827 1.00 86.75 178 ASN A C 1
ATOM 1411 O O . ASN A 1 178 ? 2.563 8.371 -1.420 1.00 86.75 178 ASN A O 1
ATOM 1415 N N . PHE A 1 179 ? 3.018 9.555 0.459 1.00 88.44 179 PHE A N 1
ATOM 1416 C CA . PHE A 1 179 ? 2.097 8.880 1.357 1.00 88.44 179 PHE A CA 1
ATOM 1417 C C . PHE A 1 179 ? 0.887 9.782 1.533 1.00 88.44 179 PHE A C 1
ATOM 1419 O O . PHE A 1 179 ? 1.022 10.956 1.872 1.00 88.44 179 PHE A O 1
ATOM 1426 N N . SER A 1 180 ? -0.312 9.283 1.264 1.00 86.31 180 SER A N 1
ATOM 1427 C CA . SER A 1 180 ? -1.533 10.082 1.423 1.00 86.31 180 SER A CA 1
ATOM 1428 C C . SER A 1 180 ? -2.635 9.286 2.089 1.00 86.31 180 SER A C 1
ATOM 1430 O O . SER A 1 180 ? -2.677 8.066 1.937 1.00 86.31 180 SER A O 1
ATOM 1432 N N . GLY A 1 181 ? -3.548 9.989 2.760 1.00 82.25 181 GLY A N 1
ATOM 1433 C CA . GLY A 1 181 ? -4.745 9.398 3.342 1.00 82.25 181 GLY A CA 1
ATOM 1434 C C . GLY A 1 181 ? -5.919 10.359 3.459 1.00 82.25 181 GLY A C 1
ATOM 1435 O O . GLY A 1 181 ? -5.813 11.547 3.184 1.00 82.25 181 GLY A O 1
ATOM 1436 N N . LEU A 1 182 ? -7.081 9.819 3.820 1.00 74.56 182 LEU A N 1
ATOM 1437 C CA . LEU A 1 182 ? -8.312 10.587 4.020 1.00 74.56 182 LEU A CA 1
ATOM 1438 C C . LEU A 1 182 ? -8.557 10.800 5.514 1.00 74.56 182 LEU A C 1
ATOM 1440 O O . LEU A 1 182 ? -8.539 9.823 6.261 1.00 74.56 182 LEU A O 1
ATOM 1444 N N . LYS A 1 183 ? -8.905 12.019 5.946 1.00 56.44 183 LYS A N 1
ATOM 1445 C CA . LYS A 1 183 ? -9.213 12.326 7.362 1.00 56.44 183 LYS A CA 1
ATOM 1446 C C . LYS A 1 183 ? -10.230 11.376 8.018 1.00 56.44 183 LYS A C 1
ATOM 1448 O O . LYS A 1 183 ? -10.102 11.089 9.203 1.00 56.44 183 LYS A O 1
ATOM 1453 N N . TYR A 1 184 ? -11.190 10.842 7.254 1.00 40.50 184 TYR A N 1
ATOM 1454 C CA . TYR A 1 184 ? -12.295 10.006 7.762 1.00 40.50 184 TYR A CA 1
ATOM 1455 C C . TYR A 1 184 ? -12.223 8.520 7.360 1.00 40.50 184 TYR A C 1
ATOM 1457 O O . TYR A 1 184 ? -13.031 7.708 7.814 1.00 40.50 184 TYR A O 1
ATOM 1465 N N . ALA A 1 185 ? -11.271 8.168 6.495 1.00 36.06 185 ALA A N 1
ATOM 1466 C CA . ALA A 1 185 ? -11.286 6.927 5.718 1.00 36.06 185 ALA A CA 1
ATOM 1467 C C . ALA A 1 185 ? -9.898 6.323 5.453 1.00 36.06 185 ALA A C 1
ATOM 1469 O O . ALA A 1 185 ? -9.826 5.200 4.972 1.00 36.06 185 ALA A O 1
ATOM 1470 N N . ARG A 1 186 ? -8.824 7.074 5.749 1.00 40.50 186 ARG A N 1
ATOM 1471 C CA . ARG A 1 186 ? -7.402 6.692 5.765 1.00 40.50 186 ARG A CA 1
ATOM 1472 C C . ARG A 1 186 ? -7.020 5.605 4.784 1.00 40.50 186 ARG A C 1
ATOM 1474 O O . ARG A 1 186 ? -6.505 4.548 5.129 1.00 40.50 186 ARG A O 1
ATOM 1481 N N . THR A 1 187 ? -7.239 5.936 3.530 1.00 40.53 187 THR A N 1
ATOM 1482 C CA . THR A 1 187 ? -6.561 5.257 2.455 1.00 40.53 187 THR A CA 1
ATOM 1483 C C . THR A 1 187 ? -5.062 5.402 2.619 1.00 40.53 187 THR A C 1
ATOM 1485 O O . THR A 1 187 ? -4.584 6.398 3.145 1.00 40.53 187 THR A O 1
ATOM 1488 N N . CYS A 1 188 ? -4.331 4.392 2.196 1.00 43.59 188 CYS A N 1
ATOM 1489 C CA . CYS A 1 188 ? -2.907 4.492 1.981 1.00 43.59 188 CYS A CA 1
ATOM 1490 C C . CYS A 1 188 ? -2.748 4.592 0.477 1.00 43.59 188 CYS A C 1
ATOM 1492 O O . CYS A 1 188 ? -3.287 3.745 -0.227 1.00 43.59 188 CYS A O 1
ATOM 1494 N N . MET A 1 189 ? -2.089 5.642 0.014 1.00 43.22 189 MET A N 1
ATOM 1495 C CA . MET A 1 189 ? -1.655 5.799 -1.365 1.00 43.22 189 MET A CA 1
ATOM 1496 C C . MET A 1 189 ? -0.143 5.883 -1.323 1.00 43.22 189 MET A C 1
ATOM 1498 O O . MET A 1 189 ? 0.364 6.782 -0.658 1.00 43.22 189 MET A O 1
ATOM 1502 N N . LEU A 1 190 ? 0.546 4.964 -1.998 1.00 45.53 190 LEU A N 1
ATOM 1503 C CA . LEU A 1 190 ? 1.968 5.112 -2.280 1.00 45.53 190 LEU A CA 1
ATOM 1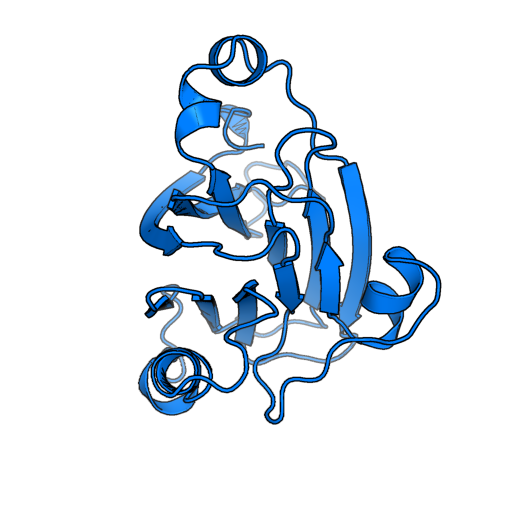504 C C . LEU A 1 190 ? 2.145 5.400 -3.760 1.00 45.53 190 LEU A C 1
ATOM 1506 O O . LEU A 1 190 ? 1.785 4.572 -4.596 1.00 45.53 190 LEU A O 1
ATOM 1510 N N . ARG A 1 191 ? 2.662 6.585 -4.066 1.00 50.34 191 ARG A N 1
ATOM 1511 C CA . ARG A 1 191 ? 2.951 7.001 -5.440 1.00 50.34 191 ARG A CA 1
ATOM 1512 C C . ARG A 1 191 ? 4.354 6.579 -5.816 1.00 50.34 191 ARG A C 1
ATOM 1514 O O . ARG A 1 191 ? 5.251 6.795 -5.022 1.00 50.34 191 ARG A O 1
ATOM 1521 N N . LEU A 1 192 ? 4.521 6.010 -7.000 1.00 45.72 192 LEU A N 1
ATOM 1522 C CA . LEU A 1 192 ? 5.825 5.664 -7.558 1.00 45.72 192 LEU A CA 1
ATOM 1523 C C . LEU A 1 192 ? 6.106 6.616 -8.719 1.00 45.72 192 LEU A C 1
ATOM 1525 O O . LEU A 1 192 ? 5.275 6.704 -9.628 1.00 45.72 192 LEU A O 1
ATOM 1529 N N . TYR A 1 193 ? 7.219 7.340 -8.639 1.00 49.25 193 TYR A N 1
ATOM 1530 C CA . TYR A 1 193 ? 7.785 8.150 -9.721 1.00 49.25 193 TYR A CA 1
ATOM 1531 C C . TYR A 1 193 ? 9.081 7.515 -10.192 1.00 49.25 193 TYR A C 1
ATOM 1533 O O . TYR A 1 193 ? 9.809 7.047 -9.289 1.00 49.25 193 TYR A O 1
#

Organism: NCBI:txid186058